Protein AF-A0A943SB56-F1 (afdb_monomer_lite)

Radius of gyration: 28.96 Å; chains: 1; bounding box: 76×40×74 Å

Sequence (206 aa):
MSETYYKRKELGLCVLCGGEIEEERKGKVFCESCSKKQALNHKGDYKAYQDLGICPICHRERLYPGEKNCTLCLSKRVHPKDEYQKYCENQKARKRELYAQDKANGMCTRCHKRKAVSGITLCSICRAKRNNYVSKLRYPNKEYNINKRANWVENGKCYFCGEESKDGYKICERHYEIFYNNSHSQKAKEARERMAKHNKRFFVKY

Secondary structure (DSSP, 8-state):
--HHHHHHHHTTB-TTT-PBPPGGGTT-SS-HHHHHHHHHHHHHHHHHHHHTTB-TTTSSSBPPTT-SS-HHHHHHHHS-HHHHHHHHHHHHHHHHHHHHHHHHTTB-TTTSSSBPPTTSSS-HHHHHHHHHHHHHHHSTTHHHHHHHHHHHHHTTB-TTT-SBPPTTSSS-HHHHHHHHHHHHSHHHHHHHHHHHHHHHHH----

Foldseek 3Di:
DDPLQVVLLVVCAQSVPSHHADPVQGNDNHHPVVVVVVVVVLVVQLVVCVVVQAASPPRPDGHDPPDSHDPLVVCVVPDDPVVSVVVVVVVVVVLVVLLVVCVVVQHQSPPRPGGHDPPDNHRPVVVVVVVVVVCCVVDVPPVVLVVVLVVLQVVQAASPPSHHPDPPDNHHPVVVVVVVVVCVDPVVVVVVVVVVVVVCVVPPDD

Structure (mmCIF, N/CA/C/O backbone):
data_AF-A0A943SB56-F1
#
_entry.id   AF-A0A943SB56-F1
#
loop_
_atom_site.group_PDB
_atom_site.id
_atom_site.type_symbol
_atom_site.label_atom_id
_atom_site.label_alt_id
_atom_site.label_comp_id
_atom_site.label_asym_id
_atom_site.label_entity_id
_atom_site.label_seq_id
_atom_site.pdbx_PDB_ins_code
_atom_site.Cartn_x
_atom_site.Cartn_y
_atom_site.Cartn_z
_atom_site.occupancy
_atom_site.B_iso_or_equiv
_atom_site.auth_seq_id
_atom_site.auth_comp_id
_atom_site.auth_asym_id
_atom_site.auth_atom_id
_atom_site.pdbx_PDB_model_num
ATOM 1 N N . MET A 1 1 ? 21.226 3.401 -5.817 1.00 60.84 1 MET A N 1
ATOM 2 C CA . MET A 1 1 ? 22.163 2.687 -6.716 1.00 60.84 1 MET A CA 1
ATOM 3 C C . MET A 1 1 ? 23.457 2.483 -5.951 1.00 60.84 1 MET A C 1
ATOM 5 O O . MET A 1 1 ? 23.801 3.379 -5.194 1.00 60.84 1 MET A O 1
ATOM 9 N N . SER A 1 2 ? 24.095 1.316 -6.060 1.00 81.38 2 SER A N 1
ATOM 10 C CA . SER A 1 2 ? 25.258 0.952 -5.235 1.00 81.38 2 SER A CA 1
ATOM 11 C C . SER A 1 2 ? 26.576 1.471 -5.814 1.00 81.38 2 SER A C 1
ATOM 13 O O . SER A 1 2 ? 26.709 1.630 -7.023 1.00 81.38 2 SER A O 1
ATOM 15 N N . GLU A 1 3 ? 27.572 1.678 -4.958 1.00 87.62 3 GLU A N 1
ATOM 16 C CA . GLU A 1 3 ? 28.944 2.055 -5.332 1.00 87.62 3 GLU A CA 1
ATOM 17 C C . GLU A 1 3 ? 29.575 1.066 -6.334 1.00 87.62 3 GLU A C 1
ATOM 19 O O . GLU A 1 3 ? 30.207 1.455 -7.315 1.00 87.62 3 GLU A O 1
ATOM 24 N N . THR A 1 4 ? 29.278 -0.228 -6.180 1.00 90.69 4 THR A N 1
ATOM 25 C CA . THR A 1 4 ? 29.699 -1.302 -7.093 1.00 90.69 4 THR A CA 1
ATOM 26 C C . THR A 1 4 ? 29.210 -1.108 -8.531 1.00 90.69 4 THR A C 1
ATOM 28 O O . THR A 1 4 ? 29.896 -1.515 -9.468 1.00 90.69 4 THR A O 1
ATOM 31 N N . TYR A 1 5 ? 28.033 -0.502 -8.727 1.00 93.88 5 TYR A N 1
ATOM 32 C CA . TYR A 1 5 ? 27.492 -0.242 -10.061 1.00 93.88 5 TYR A CA 1
ATOM 33 C C . TYR A 1 5 ? 28.381 0.736 -10.833 1.00 93.88 5 TYR A C 1
ATOM 35 O O . TYR A 1 5 ? 28.758 0.450 -11.968 1.00 93.88 5 TYR A O 1
ATOM 43 N N . TYR A 1 6 ? 28.726 1.868 -10.211 1.00 93.81 6 TYR A N 1
ATOM 44 C CA . TYR A 1 6 ? 29.523 2.911 -10.855 1.00 93.81 6 TYR A CA 1
ATOM 45 C C . TYR A 1 6 ? 30.938 2.419 -11.139 1.00 93.81 6 TYR A C 1
ATOM 47 O O . TYR A 1 6 ? 31.378 2.512 -12.279 1.00 93.81 6 TYR A O 1
ATOM 55 N N . LYS A 1 7 ? 31.567 1.749 -10.165 1.00 95.06 7 LYS A N 1
ATOM 56 C CA . LYS A 1 7 ? 32.897 1.154 -10.335 1.00 95.06 7 LYS A CA 1
ATOM 57 C C . LYS A 1 7 ? 32.962 0.190 -11.524 1.00 95.06 7 LYS A C 1
ATOM 59 O O . LYS A 1 7 ? 33.860 0.281 -12.350 1.00 95.06 7 LYS A O 1
ATOM 64 N N . ARG A 1 8 ? 32.000 -0.734 -11.642 1.00 94.69 8 ARG A N 1
ATOM 65 C CA . ARG A 1 8 ? 31.958 -1.681 -12.773 1.00 94.69 8 ARG A CA 1
ATOM 66 C C . ARG A 1 8 ? 31.731 -0.969 -14.101 1.00 94.69 8 ARG A C 1
ATOM 68 O O . ARG A 1 8 ? 32.379 -1.310 -15.080 1.00 94.69 8 ARG A O 1
ATOM 75 N N . LYS A 1 9 ? 30.842 0.026 -14.121 1.00 93.31 9 LYS A N 1
ATOM 76 C CA . LYS A 1 9 ? 30.545 0.814 -15.319 1.00 93.31 9 LYS A CA 1
ATOM 77 C C . LYS A 1 9 ? 31.771 1.586 -15.817 1.00 93.31 9 LYS A C 1
ATOM 79 O O . LYS A 1 9 ? 32.016 1.595 -17.016 1.00 93.31 9 LYS A O 1
ATOM 84 N N . GLU A 1 10 ? 32.520 2.218 -14.916 1.00 93.56 10 GLU A N 1
ATOM 85 C CA . GLU A 1 10 ? 33.749 2.958 -15.239 1.00 93.56 10 GLU A CA 1
ATOM 86 C C . GLU A 1 10 ? 34.846 2.041 -15.783 1.00 93.56 10 GLU A C 1
ATOM 88 O O . GLU A 1 10 ? 35.531 2.401 -16.733 1.00 93.56 10 GLU A O 1
ATOM 93 N N . LEU A 1 11 ? 34.950 0.823 -15.245 1.00 93.31 11 LEU A N 1
ATOM 94 C CA . LEU A 1 11 ? 35.874 -0.208 -15.724 1.00 93.31 11 LEU A CA 1
ATOM 95 C C . LEU A 1 11 ? 35.412 -0.905 -17.018 1.00 93.31 11 LEU A C 1
ATOM 97 O O . LEU A 1 11 ? 36.074 -1.831 -17.473 1.00 93.31 11 LEU A O 1
ATOM 101 N N . GLY A 1 12 ? 34.271 -0.515 -17.600 1.00 92.75 12 GLY A N 1
ATOM 102 C CA . GLY A 1 12 ? 33.730 -1.157 -18.805 1.00 92.75 12 GLY A CA 1
ATOM 103 C C . GLY A 1 12 ? 33.223 -2.587 -18.583 1.00 92.75 12 GLY A C 1
ATOM 104 O O . GLY A 1 12 ? 33.066 -3.343 -19.538 1.00 92.75 12 GLY A O 1
ATOM 105 N N . LEU A 1 13 ? 32.952 -2.965 -17.333 1.00 95.44 13 LEU A N 1
ATOM 106 C CA . LEU A 1 13 ? 32.461 -4.285 -16.953 1.00 95.44 13 LEU A CA 1
ATOM 107 C C . LEU A 1 13 ? 30.933 -4.314 -16.891 1.00 95.44 13 LEU A C 1
ATOM 109 O O . LEU A 1 13 ? 30.255 -3.323 -16.599 1.00 95.44 13 LEU A O 1
ATOM 113 N N . CYS A 1 14 ? 30.372 -5.504 -17.081 1.00 96.25 14 CYS A N 1
ATOM 114 C CA . CYS A 1 14 ? 28.956 -5.758 -16.890 1.00 96.25 14 CYS A CA 1
ATOM 115 C C . CYS A 1 14 ? 28.549 -5.421 -15.448 1.00 96.25 14 CYS A C 1
ATOM 117 O O . CYS A 1 14 ? 28.999 -6.052 -14.490 1.00 96.25 14 CYS A O 1
ATOM 119 N N . VAL A 1 15 ? 27.632 -4.471 -15.261 1.00 95.31 15 VAL A N 1
ATOM 120 C CA . VAL A 1 15 ? 27.283 -3.987 -13.912 1.00 95.31 15 VAL A CA 1
ATOM 121 C C . VAL A 1 15 ? 26.561 -5.039 -13.055 1.00 95.31 15 VAL A C 1
ATOM 123 O O . VAL A 1 15 ? 26.572 -4.939 -11.828 1.00 95.31 15 VAL A O 1
ATOM 126 N N . LEU A 1 16 ? 25.977 -6.073 -13.677 1.00 92.94 16 LEU A N 1
ATOM 127 C CA . LEU A 1 16 ? 25.288 -7.169 -12.985 1.00 92.94 16 LEU A CA 1
ATOM 128 C C . LEU A 1 16 ? 26.255 -8.257 -12.513 1.00 92.94 16 LEU A C 1
ATOM 130 O O . LEU A 1 16 ? 26.386 -8.474 -11.308 1.00 92.94 16 LEU A O 1
ATOM 134 N N . CYS A 1 17 ? 26.936 -8.931 -13.442 1.00 94.50 17 CYS A N 1
ATOM 135 C CA . CYS A 1 17 ? 27.809 -10.061 -13.115 1.00 94.50 17 CYS A CA 1
ATOM 136 C C . CYS A 1 17 ? 29.272 -9.669 -12.867 1.00 94.50 17 CYS A C 1
ATOM 138 O O . CYS A 1 17 ? 29.994 -10.441 -12.250 1.00 94.50 17 CYS A O 1
ATOM 140 N N . GLY A 1 18 ? 29.708 -8.484 -13.303 1.00 93.81 18 GLY A N 1
ATOM 141 C CA . GLY A 1 18 ? 31.101 -8.036 -13.212 1.00 93.81 18 GLY A CA 1
ATOM 142 C C . GLY A 1 18 ? 32.027 -8.591 -14.296 1.00 93.81 18 GLY A C 1
ATOM 143 O O . GLY A 1 18 ? 33.207 -8.273 -14.265 1.00 93.81 18 GLY A O 1
ATOM 144 N N . GLY A 1 19 ? 31.516 -9.399 -15.229 1.00 94.50 19 GLY A N 1
ATOM 145 C CA . GLY A 1 19 ? 32.300 -9.909 -16.355 1.00 94.50 19 GLY A CA 1
ATOM 146 C C . GLY A 1 19 ? 32.601 -8.837 -17.401 1.00 94.50 19 GLY A C 1
ATOM 147 O O . GLY A 1 19 ? 31.915 -7.812 -17.461 1.00 94.50 19 GLY A O 1
ATOM 148 N N . GLU A 1 20 ? 33.605 -9.099 -18.230 1.00 94.69 20 GLU A N 1
ATOM 149 C CA . GLU A 1 20 ? 33.943 -8.256 -19.375 1.00 94.69 20 GLU A CA 1
ATOM 150 C C . GLU A 1 20 ? 32.777 -8.174 -20.366 1.00 94.69 20 GLU A C 1
ATOM 152 O O . GLU A 1 20 ? 31.932 -9.072 -20.460 1.00 94.69 20 GLU A O 1
ATOM 157 N N . ILE A 1 21 ? 32.698 -7.044 -21.061 1.00 94.75 21 ILE A N 1
ATOM 158 C CA . ILE A 1 21 ? 31.711 -6.821 -22.111 1.00 94.75 21 ILE A CA 1
ATOM 159 C C . ILE A 1 21 ? 32.348 -7.197 -23.441 1.00 94.75 21 ILE A C 1
ATOM 161 O O . ILE A 1 21 ? 33.496 -6.858 -23.707 1.00 94.75 21 ILE A O 1
ATOM 165 N N . GLU A 1 22 ? 31.581 -7.899 -24.267 1.00 95.31 22 GLU A N 1
ATOM 166 C CA . GLU A 1 22 ? 32.002 -8.345 -25.588 1.00 95.31 22 GLU A CA 1
ATOM 167 C C . GLU A 1 22 ? 32.383 -7.134 -26.462 1.00 95.31 22 GLU A C 1
ATOM 169 O O . GLU A 1 22 ? 31.707 -6.104 -26.405 1.00 95.31 22 GLU A O 1
ATOM 174 N N . GLU A 1 23 ? 33.432 -7.240 -27.288 1.00 92.38 23 GLU A N 1
ATOM 175 C CA . GLU A 1 23 ? 33.969 -6.094 -28.053 1.00 92.38 23 GLU A CA 1
ATOM 176 C C . GLU A 1 23 ? 32.908 -5.456 -28.973 1.00 92.38 23 GLU A C 1
ATOM 178 O O . GLU A 1 23 ? 32.784 -4.235 -29.047 1.00 92.38 23 GLU A O 1
ATOM 183 N N . GLU A 1 24 ? 32.032 -6.269 -29.571 1.00 92.75 24 GLU A N 1
ATOM 184 C CA . GLU A 1 24 ? 30.880 -5.828 -30.381 1.00 92.75 24 GLU A CA 1
ATOM 185 C C . GLU A 1 24 ? 29.851 -4.991 -29.592 1.00 92.75 24 GLU A C 1
ATOM 187 O O . GLU A 1 24 ? 28.993 -4.310 -30.158 1.00 92.75 24 GLU A O 1
ATOM 192 N N . ARG A 1 25 ? 29.906 -5.053 -28.259 1.00 88.75 25 ARG A N 1
ATOM 193 C CA . ARG A 1 25 ? 28.998 -4.394 -27.314 1.00 88.75 25 ARG A CA 1
ATOM 194 C C . ARG A 1 25 ? 29.723 -3.367 -26.444 1.00 88.75 25 ARG A C 1
ATOM 196 O O . ARG A 1 25 ? 29.163 -2.922 -25.436 1.00 88.75 25 ARG A O 1
ATOM 203 N N . LYS A 1 26 ? 30.933 -2.949 -26.822 1.00 89.19 26 LYS A N 1
ATOM 204 C CA . LYS A 1 26 ? 31.717 -1.938 -26.103 1.00 89.19 26 LYS A CA 1
ATOM 205 C C . LYS A 1 26 ? 30.903 -0.664 -25.860 1.00 89.19 26 LYS A C 1
ATOM 207 O O . LYS A 1 26 ? 30.162 -0.188 -26.720 1.00 89.19 26 LYS A O 1
ATOM 212 N N . GLY A 1 27 ? 30.979 -0.139 -24.638 1.00 87.44 27 GLY A N 1
ATOM 213 C CA . GLY A 1 27 ? 30.181 1.010 -24.189 1.00 87.44 27 GLY A CA 1
ATOM 214 C C . GLY A 1 27 ? 28.753 0.679 -23.727 1.00 87.44 27 GLY A C 1
ATOM 215 O O . GLY A 1 27 ? 28.051 1.560 -23.224 1.00 87.44 27 GLY A O 1
ATOM 216 N N . LYS A 1 28 ? 28.292 -0.576 -23.840 1.00 94.06 28 LYS A N 1
ATOM 217 C CA . LYS A 1 28 ? 27.089 -1.038 -23.126 1.00 94.06 28 LYS A CA 1
ATOM 218 C C . LYS A 1 28 ? 27.405 -1.255 -21.642 1.00 94.06 28 LYS A C 1
ATOM 220 O O . LYS A 1 28 ? 28.551 -1.244 -21.224 1.00 94.06 28 LYS A O 1
ATOM 225 N N . VAL A 1 29 ? 26.360 -1.432 -20.831 1.00 95.31 29 VAL A N 1
ATOM 226 C CA . VAL A 1 29 ? 26.482 -1.651 -19.371 1.00 95.31 29 VAL A CA 1
ATOM 227 C C . VAL A 1 29 ? 26.255 -3.106 -18.950 1.00 95.31 29 VAL A C 1
ATOM 229 O O . VAL A 1 29 ? 26.479 -3.464 -17.795 1.00 95.31 29 VAL A O 1
ATOM 232 N N . PHE A 1 30 ? 25.788 -3.951 -19.872 1.00 95.50 30 PHE A N 1
ATOM 233 C CA . PHE A 1 30 ? 25.553 -5.375 -19.649 1.00 95.50 30 PHE A CA 1
ATOM 234 C C . PHE A 1 30 ? 26.218 -6.189 -20.758 1.00 95.50 30 PHE A C 1
ATOM 236 O O . PHE A 1 30 ? 26.049 -5.855 -21.938 1.00 95.50 30 PHE A O 1
ATOM 243 N N . CYS A 1 31 ? 26.857 -7.296 -20.374 1.00 95.75 31 CYS A N 1
ATOM 244 C CA . CYS A 1 31 ? 27.243 -8.348 -21.312 1.00 95.75 31 CYS A CA 1
ATOM 245 C C . CYS A 1 31 ? 26.002 -8.970 -21.974 1.00 95.75 31 CYS A C 1
ATOM 247 O O . CYS A 1 31 ? 24.864 -8.796 -21.504 1.00 95.75 31 CYS A O 1
ATOM 249 N N . GLU A 1 32 ? 26.192 -9.692 -23.071 1.00 96.00 32 GLU A N 1
ATOM 250 C CA . GLU A 1 32 ? 25.110 -10.257 -23.869 1.00 96.00 32 GLU A CA 1
ATOM 251 C C . GLU A 1 32 ? 24.211 -11.186 -23.042 1.00 96.00 32 GLU A C 1
ATOM 253 O O . GLU A 1 32 ? 22.982 -11.056 -23.072 1.00 96.00 32 GLU A O 1
ATOM 258 N N . SER A 1 33 ? 24.808 -12.067 -22.238 1.00 95.44 33 SER A N 1
ATOM 259 C CA . SER A 1 33 ? 24.071 -13.026 -21.407 1.00 95.44 33 SER A CA 1
ATOM 260 C C . SER A 1 33 ? 23.161 -12.329 -20.389 1.00 95.44 33 SER A C 1
ATOM 262 O O . SER A 1 33 ? 21.964 -12.621 -20.297 1.00 95.44 33 SER A O 1
ATOM 264 N N . CYS A 1 34 ? 23.691 -11.341 -19.665 1.00 96.06 34 CYS A N 1
ATOM 265 C CA . CYS A 1 34 ? 22.933 -10.551 -18.699 1.00 96.06 34 CYS A CA 1
ATOM 266 C C . CYS A 1 34 ? 21.874 -9.674 -19.373 1.00 96.06 34 CYS A C 1
ATOM 268 O O . CYS A 1 34 ? 20.781 -9.516 -18.830 1.00 96.06 34 CYS A O 1
ATOM 270 N N . SER A 1 35 ? 22.151 -9.157 -20.571 1.00 95.25 35 SER A N 1
ATOM 271 C CA . SER A 1 35 ? 21.184 -8.414 -21.379 1.00 95.25 35 SER A CA 1
ATOM 272 C C . SER A 1 35 ? 19.999 -9.289 -21.799 1.00 95.25 35 SER A C 1
ATOM 274 O O . SER A 1 35 ? 18.852 -8.869 -21.646 1.00 95.25 35 SER A O 1
ATOM 276 N N . LYS A 1 36 ? 20.251 -10.510 -22.291 1.00 95.44 36 LYS A N 1
ATOM 277 C CA . LYS A 1 36 ? 19.203 -11.480 -22.656 1.00 95.44 36 LYS A CA 1
ATOM 278 C C . LYS A 1 36 ? 18.377 -11.876 -21.432 1.00 95.44 36 LYS A C 1
ATOM 280 O O . LYS A 1 36 ? 17.149 -11.853 -21.488 1.00 95.44 36 LYS A O 1
ATOM 285 N N . LYS A 1 37 ? 19.034 -12.148 -20.300 1.00 94.19 37 LYS A N 1
ATOM 286 C CA . LYS A 1 37 ? 18.363 -12.470 -19.031 1.00 94.19 37 LYS A CA 1
ATOM 287 C C . LYS A 1 37 ? 17.462 -11.330 -18.546 1.00 94.19 37 LYS A C 1
ATOM 289 O O . LYS A 1 37 ? 16.314 -11.574 -18.191 1.00 94.19 37 LYS A O 1
ATOM 294 N N . GLN A 1 38 ? 17.949 -10.089 -18.577 1.00 93.69 38 GLN A N 1
ATOM 295 C CA . GLN A 1 38 ? 17.154 -8.896 -18.263 1.00 93.69 38 GLN A CA 1
ATOM 296 C C . GLN A 1 38 ? 15.930 -8.769 -19.172 1.00 93.69 38 GLN A C 1
ATOM 298 O O . GLN A 1 38 ? 14.827 -8.554 -18.679 1.00 93.69 38 GLN A O 1
ATOM 303 N N . ALA A 1 39 ? 16.100 -8.943 -20.484 1.00 92.62 39 ALA A N 1
ATOM 304 C CA . ALA A 1 39 ? 14.994 -8.857 -21.434 1.00 92.62 39 ALA A CA 1
ATOM 305 C C . ALA A 1 39 ? 13.920 -9.930 -21.176 1.00 92.62 39 ALA A C 1
ATOM 307 O O . ALA A 1 39 ? 12.725 -9.625 -21.202 1.00 92.62 39 ALA A O 1
ATOM 308 N N . LEU A 1 40 ? 14.337 -11.166 -20.879 1.00 92.19 40 LEU A N 1
ATOM 309 C CA . LEU A 1 40 ? 13.433 -12.261 -20.517 1.00 92.19 40 LEU A CA 1
ATOM 310 C C . LEU A 1 40 ? 12.681 -11.969 -19.216 1.00 92.19 40 LEU A C 1
ATOM 312 O O . LEU A 1 40 ? 11.455 -12.070 -19.195 1.00 92.19 40 LEU A O 1
ATOM 316 N N . ASN A 1 41 ? 13.392 -11.545 -18.169 1.00 91.31 41 ASN A N 1
ATOM 317 C CA . ASN A 1 41 ? 12.784 -11.180 -16.890 1.00 91.31 41 ASN A CA 1
ATOM 318 C C . ASN A 1 41 ? 11.785 -10.033 -17.061 1.00 91.31 41 ASN A C 1
ATOM 320 O O . ASN A 1 41 ? 10.648 -10.146 -16.624 1.00 91.31 41 ASN A O 1
ATOM 324 N N . HIS A 1 42 ? 12.164 -8.975 -17.781 1.00 90.75 42 HIS A N 1
ATOM 325 C CA . HIS A 1 42 ? 11.282 -7.846 -18.057 1.00 90.75 42 HIS A CA 1
ATOM 326 C C . HIS A 1 42 ? 10.007 -8.285 -18.789 1.00 90.75 42 HIS A C 1
ATOM 328 O O . HIS A 1 42 ? 8.915 -7.845 -18.442 1.00 90.75 42 HIS A O 1
ATOM 334 N N . LYS A 1 43 ? 10.112 -9.183 -19.778 1.00 91.38 43 LYS A N 1
ATOM 335 C CA . LYS A 1 43 ? 8.944 -9.736 -20.480 1.00 91.38 43 LYS A CA 1
ATOM 336 C C . LYS A 1 43 ? 8.055 -10.566 -19.545 1.00 91.38 43 LYS A C 1
ATOM 338 O O . LYS A 1 43 ? 6.832 -10.445 -19.620 1.00 91.38 43 LYS A O 1
ATOM 343 N N . GLY A 1 44 ? 8.661 -11.381 -18.681 1.00 90.75 44 GLY A N 1
ATOM 344 C CA . GLY A 1 44 ? 7.962 -12.185 -17.677 1.00 90.75 44 GLY A CA 1
ATOM 345 C C . GLY A 1 44 ? 7.211 -11.319 -16.668 1.00 90.75 44 GLY A C 1
ATOM 346 O O . GLY A 1 44 ? 6.001 -11.472 -16.511 1.00 90.75 44 GLY A O 1
ATOM 347 N N . ASP A 1 45 ? 7.896 -10.350 -16.067 1.00 90.00 45 ASP A N 1
ATOM 348 C CA . ASP A 1 45 ? 7.320 -9.409 -15.105 1.00 90.00 45 ASP A CA 1
ATOM 349 C C . ASP A 1 45 ? 6.184 -8.601 -15.735 1.00 90.00 45 ASP A C 1
ATOM 351 O O . ASP A 1 45 ? 5.099 -8.489 -15.164 1.00 90.00 45 ASP A O 1
ATOM 355 N N . TYR A 1 46 ? 6.396 -8.086 -16.951 1.00 93.56 46 TYR A N 1
ATOM 356 C CA . TYR A 1 46 ? 5.388 -7.325 -17.685 1.00 93.56 46 TYR A CA 1
ATOM 357 C C . TYR A 1 46 ? 4.097 -8.134 -17.863 1.00 93.56 46 TYR A C 1
ATOM 359 O O . TYR A 1 46 ? 3.002 -7.630 -17.603 1.00 93.56 46 TYR A O 1
ATOM 367 N N . LYS A 1 47 ? 4.220 -9.406 -18.256 1.00 93.00 47 LYS A N 1
ATOM 368 C CA . LYS A 1 47 ? 3.083 -10.319 -18.407 1.00 93.00 47 LYS A CA 1
ATOM 369 C C . LYS A 1 47 ? 2.423 -10.625 -17.059 1.00 93.00 47 LYS A C 1
ATOM 371 O O . LYS A 1 47 ? 1.205 -10.517 -16.950 1.00 93.00 47 LYS A O 1
ATOM 376 N N . ALA A 1 48 ? 3.214 -10.905 -16.025 1.00 92.38 48 ALA A N 1
ATOM 377 C CA . ALA A 1 48 ? 2.711 -11.194 -14.685 1.00 92.38 48 ALA A CA 1
ATOM 378 C C . ALA A 1 48 ? 1.887 -10.030 -14.108 1.00 92.38 48 ALA A C 1
ATOM 380 O O . ALA A 1 48 ? 0.815 -10.245 -13.543 1.00 92.38 48 ALA A O 1
ATOM 381 N N . TYR A 1 49 ? 2.331 -8.782 -14.290 1.00 93.31 49 TYR A N 1
ATOM 382 C CA . TYR A 1 49 ? 1.547 -7.615 -13.881 1.00 93.31 49 TYR A CA 1
ATOM 383 C C . TYR A 1 49 ? 0.222 -7.513 -14.644 1.00 93.31 49 TYR A C 1
ATOM 385 O O . TYR A 1 49 ? -0.808 -7.259 -14.015 1.00 93.31 49 TYR A O 1
ATOM 393 N N . GLN A 1 50 ? 0.219 -7.757 -15.960 1.00 91.06 50 GLN A N 1
ATOM 394 C CA . GLN A 1 50 ? -1.013 -7.760 -16.756 1.00 91.06 50 GLN A CA 1
ATOM 395 C C . GLN A 1 50 ? -2.005 -8.824 -16.283 1.00 91.06 50 GLN A C 1
ATOM 397 O O . GLN A 1 50 ? -3.182 -8.511 -16.108 1.00 91.06 50 GLN A O 1
ATOM 402 N N . ASP A 1 51 ? -1.532 -10.038 -16.005 1.00 89.94 51 ASP A N 1
ATOM 403 C CA . ASP A 1 51 ? -2.369 -11.144 -15.526 1.00 89.94 51 ASP A CA 1
ATOM 404 C C . ASP A 1 51 ? -2.942 -10.852 -14.122 1.00 89.94 51 ASP A C 1
ATOM 406 O O . ASP A 1 51 ? -4.077 -11.211 -13.807 1.00 89.94 51 ASP A O 1
ATOM 410 N N . LEU A 1 52 ? -2.209 -10.101 -13.292 1.00 89.50 52 LEU A N 1
ATOM 411 C CA . LEU A 1 52 ? -2.694 -9.572 -12.010 1.00 89.50 52 LEU A CA 1
ATOM 412 C C . LEU A 1 52 ? -3.637 -8.359 -12.157 1.00 89.50 52 LEU A C 1
ATOM 414 O O . LEU A 1 52 ? -4.155 -7.852 -11.152 1.00 89.50 52 LEU A O 1
ATOM 418 N N . GLY A 1 53 ? -3.865 -7.872 -13.381 1.00 90.19 53 GLY A N 1
ATOM 419 C CA . GLY A 1 53 ? -4.668 -6.685 -13.675 1.00 90.19 53 GLY A CA 1
ATOM 420 C C . GLY A 1 53 ? -4.026 -5.390 -13.173 1.00 90.19 53 GLY A C 1
ATOM 421 O O . GLY A 1 53 ? -4.734 -4.474 -12.749 1.00 90.19 53 GLY A O 1
ATOM 422 N N . ILE A 1 54 ? -2.695 -5.325 -13.155 1.00 92.62 54 ILE A N 1
ATOM 423 C CA . ILE A 1 54 ? -1.882 -4.191 -12.703 1.00 92.62 54 ILE A CA 1
ATOM 424 C C . ILE A 1 54 ? -1.079 -3.657 -13.891 1.00 92.62 54 ILE A C 1
ATOM 426 O O . ILE A 1 54 ? -0.574 -4.407 -14.718 1.00 92.62 54 ILE A O 1
ATOM 430 N N . CYS A 1 55 ? -0.947 -2.336 -13.989 1.00 93.62 55 CYS A N 1
ATOM 431 C CA . CYS A 1 55 ? -0.190 -1.710 -15.063 1.00 93.62 55 CYS A CA 1
ATOM 432 C C . CYS A 1 55 ? 1.299 -2.094 -14.993 1.00 93.62 55 CYS A C 1
ATOM 434 O O . CYS A 1 55 ? 1.954 -1.730 -14.013 1.00 93.62 55 CYS A O 1
ATOM 436 N N . PRO A 1 56 ? 1.865 -2.713 -16.043 1.00 92.81 56 PRO A N 1
ATOM 437 C CA . PRO A 1 56 ? 3.258 -3.167 -16.060 1.00 92.81 56 PRO A CA 1
ATOM 438 C C . PRO A 1 56 ? 4.280 -2.037 -16.285 1.00 92.81 56 PRO A C 1
ATOM 440 O O . PRO A 1 56 ? 5.476 -2.279 -16.344 1.00 92.81 56 PRO A O 1
ATOM 443 N N . ILE A 1 57 ? 3.823 -0.790 -16.460 1.00 92.12 57 ILE A N 1
ATOM 444 C CA . ILE A 1 57 ? 4.702 0.381 -16.620 1.00 92.12 57 ILE A CA 1
ATOM 445 C C . ILE A 1 57 ? 4.907 1.095 -15.287 1.00 92.12 57 ILE A C 1
ATOM 447 O O . ILE A 1 57 ? 6.020 1.475 -14.937 1.00 92.12 57 ILE A O 1
ATOM 451 N N . CYS A 1 58 ? 3.818 1.344 -14.553 1.00 90.50 58 CYS A N 1
ATOM 452 C CA . CYS A 1 58 ? 3.887 2.088 -13.297 1.00 90.50 58 CYS A CA 1
ATOM 453 C C . CYS A 1 58 ? 3.768 1.216 -12.053 1.00 90.50 58 CYS A C 1
ATOM 455 O O . CYS A 1 58 ? 4.035 1.728 -10.970 1.00 90.50 58 CYS A O 1
ATOM 457 N N . HIS A 1 59 ? 3.322 -0.038 -12.185 1.00 90.12 59 HIS A N 1
ATOM 458 C CA . HIS A 1 59 ? 3.068 -0.989 -11.094 1.00 90.12 59 HIS A CA 1
ATOM 459 C C . HIS A 1 59 ? 2.125 -0.461 -9.994 1.00 90.12 59 HIS A C 1
ATOM 461 O O . HIS A 1 59 ? 2.108 -0.975 -8.879 1.00 90.12 59 HIS A O 1
ATOM 467 N N . ARG A 1 60 ? 1.346 0.592 -10.289 1.00 84.81 60 ARG A N 1
ATOM 468 C CA . ARG A 1 60 ? 0.492 1.296 -9.315 1.00 84.81 60 ARG A CA 1
ATOM 469 C C . ARG A 1 60 ? -0.991 1.179 -9.622 1.00 84.81 60 ARG A C 1
ATOM 471 O O . ARG A 1 60 ? -1.784 0.887 -8.732 1.00 84.81 60 ARG A O 1
ATOM 478 N N . GLU A 1 61 ? -1.371 1.456 -10.864 1.00 86.81 61 GLU A N 1
ATOM 479 C CA . GLU A 1 61 ? -2.776 1.466 -11.268 1.00 86.81 61 GLU A CA 1
ATOM 480 C C . GLU A 1 61 ? -3.237 0.088 -11.728 1.00 86.81 61 GLU A C 1
ATOM 482 O O . GLU A 1 61 ? -2.448 -0.688 -12.270 1.00 86.81 61 GLU A O 1
ATOM 487 N N . ARG A 1 62 ? -4.531 -0.192 -11.554 1.00 86.81 62 ARG A N 1
ATOM 488 C CA . ARG A 1 62 ? -5.163 -1.365 -12.160 1.00 86.81 62 ARG A CA 1
ATOM 489 C C . ARG A 1 62 ? -5.427 -1.133 -13.646 1.00 86.81 62 ARG A C 1
ATOM 491 O O . ARG A 1 62 ? -5.613 0.007 -14.067 1.00 86.81 62 ARG A O 1
ATOM 498 N N . LEU A 1 63 ? -5.450 -2.220 -14.403 1.00 87.12 63 LEU A N 1
ATOM 499 C CA . LEU A 1 63 ? -5.886 -2.250 -15.797 1.00 87.12 63 LEU A CA 1
ATOM 500 C C . LEU A 1 63 ? -7.400 -2.461 -15.857 1.00 87.12 63 LEU A C 1
ATOM 502 O O . LEU A 1 63 ? -7.944 -3.241 -15.067 1.00 87.12 63 LEU A O 1
ATOM 506 N N . TYR A 1 64 ? -8.078 -1.786 -16.785 1.00 82.56 64 TYR A N 1
ATOM 507 C CA . TYR A 1 64 ? -9.435 -2.176 -17.164 1.00 82.56 64 TYR A CA 1
ATOM 508 C C . TYR A 1 64 ? -9.395 -3.437 -18.049 1.00 82.56 64 TYR A C 1
ATOM 510 O O . TYR A 1 64 ? -8.355 -3.741 -18.643 1.00 82.56 64 TYR A O 1
ATOM 518 N N . PRO A 1 65 ? -10.495 -4.211 -18.132 1.00 79.44 65 PRO A N 1
ATOM 519 C CA . PRO A 1 65 ? -10.549 -5.399 -18.983 1.00 79.44 65 PRO A CA 1
ATOM 520 C C . PRO A 1 65 ? -10.117 -5.095 -20.426 1.00 79.44 65 PRO A C 1
ATOM 522 O O . PRO A 1 65 ? -10.608 -4.149 -21.033 1.00 79.44 65 PRO A O 1
ATOM 525 N N . GLY A 1 66 ? -9.186 -5.890 -20.961 1.00 81.56 66 GLY A N 1
ATOM 526 C CA . GLY A 1 66 ? -8.646 -5.727 -22.318 1.00 81.56 66 GLY A CA 1
ATOM 527 C C . GLY A 1 66 ? -7.519 -4.693 -22.463 1.00 81.56 66 GLY A C 1
ATOM 528 O O . GLY A 1 66 ? -6.854 -4.665 -23.499 1.00 81.56 66 GLY A O 1
ATOM 529 N N . GLU A 1 67 ? -7.237 -3.878 -21.442 1.00 86.75 67 GLU A N 1
ATOM 530 C CA . GLU A 1 67 ? -6.134 -2.917 -21.495 1.00 86.75 67 GLU A CA 1
ATOM 531 C C . GLU A 1 67 ? -4.772 -3.582 -21.267 1.00 86.75 67 GLU A C 1
ATOM 533 O O . GLU A 1 67 ? -4.606 -4.452 -20.415 1.00 86.75 67 GLU A O 1
ATOM 538 N N . LYS A 1 68 ? -3.749 -3.102 -21.985 1.00 90.06 68 LYS A N 1
ATOM 539 C CA . LYS A 1 68 ? -2.352 -3.533 -21.791 1.00 90.06 68 LYS A CA 1
ATOM 540 C C . LYS A 1 68 ? -1.570 -2.642 -20.819 1.00 90.06 68 LYS A C 1
ATOM 542 O O . LYS A 1 68 ? -0.578 -3.088 -20.253 1.00 90.06 68 LYS A O 1
ATOM 547 N N . ASN A 1 69 ? -1.990 -1.385 -20.658 1.00 91.12 69 ASN A N 1
ATOM 548 C CA . ASN A 1 69 ? -1.369 -0.352 -19.824 1.00 91.12 69 ASN A CA 1
ATOM 549 C C . ASN A 1 69 ? -2.467 0.514 -19.201 1.00 91.12 69 ASN A C 1
ATOM 551 O O . ASN A 1 69 ? -3.513 0.676 -19.819 1.00 91.12 69 ASN A O 1
ATOM 555 N N . CYS A 1 70 ? -2.221 1.125 -18.038 1.00 90.12 70 CYS A N 1
ATOM 556 C CA . CYS A 1 70 ? -3.220 2.028 -17.471 1.00 90.12 70 CYS A CA 1
ATOM 557 C C . CYS A 1 70 ? -3.344 3.314 -18.289 1.00 90.12 70 CYS A C 1
ATOM 559 O O . CYS A 1 70 ? -2.380 3.793 -18.900 1.00 90.12 70 CYS A O 1
ATOM 561 N N . THR A 1 71 ? -4.518 3.925 -18.194 1.00 86.31 71 THR A N 1
ATOM 562 C CA . THR A 1 71 ? -4.846 5.177 -18.873 1.00 86.31 71 THR A CA 1
ATOM 563 C C . THR A 1 71 ? -3.899 6.327 -18.519 1.00 86.31 71 THR A C 1
ATOM 565 O O . THR A 1 71 ? -3.599 7.143 -19.380 1.00 86.31 71 THR A O 1
ATOM 568 N N . LEU A 1 72 ? -3.341 6.366 -17.298 1.00 87.25 72 LEU A N 1
ATOM 569 C CA . LEU A 1 72 ? -2.320 7.355 -16.917 1.00 87.25 72 LEU A CA 1
ATOM 570 C C . LEU A 1 72 ? -1.025 7.180 -17.720 1.00 87.25 72 LEU A C 1
ATOM 572 O O . LEU A 1 72 ? -0.493 8.143 -18.262 1.00 87.25 72 LEU A O 1
ATOM 576 N N . CYS A 1 73 ? -0.509 5.955 -17.822 1.00 88.88 73 CYS A N 1
ATOM 577 C CA . CYS A 1 73 ? 0.713 5.681 -18.581 1.00 88.88 73 CYS A CA 1
ATOM 578 C C . CYS A 1 73 ? 0.504 5.793 -20.093 1.00 88.88 73 CYS A C 1
ATOM 580 O O . CYS A 1 73 ? 1.456 6.069 -20.823 1.00 88.88 73 CYS A O 1
ATOM 582 N N . LEU A 1 74 ? -0.716 5.552 -20.573 1.00 87.19 74 LEU A N 1
ATOM 583 C CA . LEU A 1 74 ? -1.087 5.845 -21.951 1.00 87.19 74 LEU A CA 1
ATOM 584 C C . LEU A 1 74 ? -1.110 7.360 -22.180 1.00 87.19 74 LEU A C 1
ATOM 586 O O . LEU A 1 74 ? -0.399 7.846 -23.051 1.00 87.19 74 LEU A O 1
ATOM 590 N N . SER A 1 75 ? -1.818 8.103 -21.327 1.00 86.31 75 SER A N 1
ATOM 591 C CA . SER A 1 75 ? -1.943 9.556 -21.431 1.00 86.31 75 SER A CA 1
ATOM 592 C C . 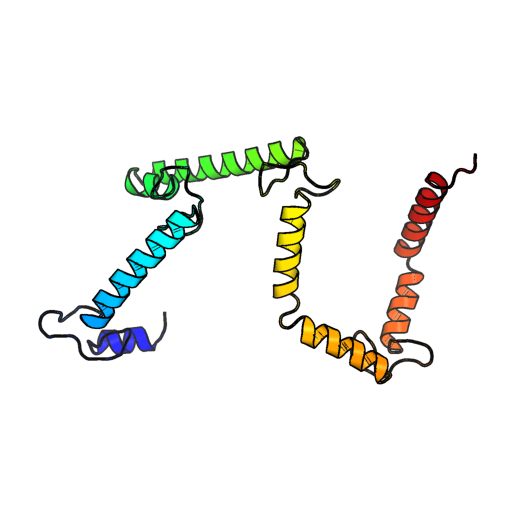SER A 1 75 ? -0.581 10.254 -21.379 1.00 86.31 75 SER A C 1
ATOM 594 O O . SER A 1 75 ? -0.296 11.092 -22.224 1.00 86.31 75 SER A O 1
ATOM 596 N N . LYS A 1 76 ? 0.319 9.821 -20.485 1.00 87.06 76 LYS A N 1
ATOM 597 C CA . LYS A 1 76 ? 1.691 10.348 -20.388 1.00 87.06 76 LYS A CA 1
ATOM 598 C C . LYS A 1 76 ? 2.487 10.254 -21.697 1.00 87.06 76 LYS A C 1
ATOM 600 O O . LYS A 1 76 ? 3.416 11.027 -21.890 1.00 87.06 76 LYS A O 1
ATOM 605 N N . ARG A 1 77 ? 2.198 9.257 -22.539 1.00 83.94 77 ARG A N 1
ATOM 606 C CA . ARG A 1 77 ? 2.906 9.035 -23.810 1.00 83.94 77 ARG A CA 1
ATOM 607 C C . ARG A 1 77 ? 2.311 9.826 -24.965 1.00 83.94 77 ARG A C 1
ATOM 609 O O . ARG A 1 77 ? 3.044 10.159 -25.884 1.00 83.94 77 ARG A O 1
ATOM 616 N N . VAL A 1 78 ? 1.002 10.051 -24.933 1.00 85.06 78 VAL A N 1
ATOM 617 C CA . VAL A 1 78 ? 0.253 10.634 -26.052 1.00 85.06 78 VAL A CA 1
ATOM 618 C C . VAL A 1 78 ? 0.091 12.145 -25.890 1.00 85.06 78 VAL A C 1
ATOM 620 O O . VAL A 1 78 ? 0.098 12.861 -26.882 1.00 85.06 78 VAL A O 1
ATOM 623 N N . HIS A 1 79 ? -0.029 12.634 -24.654 1.00 82.75 79 HIS A N 1
ATOM 624 C CA . HIS A 1 79 ? -0.323 14.036 -24.385 1.00 82.75 79 HIS A CA 1
ATOM 625 C C . HIS A 1 79 ? 0.923 14.843 -24.003 1.00 82.75 79 HIS A C 1
ATOM 627 O O . HIS A 1 79 ? 1.807 14.323 -23.308 1.00 82.75 79 HIS A O 1
ATOM 633 N N . PRO A 1 80 ? 0.960 16.141 -24.359 1.00 88.50 80 PRO A N 1
ATOM 634 C CA . PRO A 1 80 ? 1.888 17.100 -23.779 1.00 88.50 80 PRO A CA 1
ATOM 635 C C . PRO A 1 80 ? 1.831 17.094 -22.247 1.00 88.50 80 PRO A C 1
ATOM 637 O O . PRO A 1 80 ? 0.827 16.727 -21.628 1.00 88.50 80 PRO A O 1
ATOM 640 N N . LYS A 1 81 ? 2.922 17.538 -21.615 1.00 85.38 81 LYS A N 1
ATOM 641 C CA . LYS A 1 81 ? 3.091 17.495 -20.155 1.00 85.38 81 LYS A CA 1
ATOM 642 C C . LYS A 1 81 ? 1.929 18.153 -19.399 1.00 85.38 81 LYS A C 1
ATOM 644 O O . LYS A 1 81 ? 1.468 17.587 -18.408 1.00 85.38 81 LYS A O 1
ATOM 649 N N . ASP A 1 82 ? 1.444 19.292 -19.880 1.00 85.69 82 ASP A N 1
ATOM 650 C CA . ASP A 1 82 ? 0.398 20.073 -19.208 1.00 85.69 82 ASP A CA 1
ATOM 651 C C . ASP A 1 82 ? -0.967 19.372 -19.257 1.00 85.69 82 ASP A C 1
ATOM 653 O O . ASP A 1 82 ? -1.686 19.301 -18.256 1.00 85.69 82 ASP A O 1
ATOM 657 N N . GLU A 1 83 ? -1.295 18.744 -20.385 1.00 84.75 83 GLU A N 1
ATOM 658 C CA . GLU A 1 83 ? -2.498 17.923 -20.534 1.00 84.75 83 GLU A CA 1
ATOM 659 C C . GLU A 1 83 ? -2.438 16.657 -19.671 1.00 84.75 83 GLU A C 1
ATOM 661 O O . GLU A 1 83 ? -3.412 16.313 -18.995 1.00 84.75 83 GLU A O 1
ATOM 666 N N . TYR A 1 84 ? -1.281 15.991 -19.618 1.00 84.94 84 TYR A N 1
ATOM 667 C CA . TYR A 1 84 ? -1.068 14.856 -18.720 1.00 84.94 84 TYR A CA 1
ATOM 668 C C . TYR A 1 84 ? -1.225 15.257 -17.244 1.00 84.94 84 TYR A C 1
ATOM 670 O O . TYR A 1 84 ? -1.826 14.516 -16.456 1.00 84.94 84 TYR A O 1
ATOM 678 N N . GLN A 1 85 ? -0.725 16.435 -16.860 1.00 85.81 85 GLN A N 1
ATOM 679 C CA . GLN A 1 85 ? -0.878 16.980 -15.511 1.00 85.81 85 GLN A CA 1
ATOM 680 C C . GLN A 1 85 ? -2.364 17.178 -15.177 1.00 85.81 85 GLN A C 1
ATOM 682 O O . GLN A 1 85 ? -2.835 16.699 -14.142 1.00 85.81 85 GLN A O 1
ATOM 687 N N . LYS A 1 86 ? -3.125 17.797 -16.089 1.00 87.44 86 LYS A N 1
ATOM 688 C CA . LYS A 1 86 ? -4.576 17.991 -15.956 1.00 87.44 86 LYS A CA 1
ATOM 689 C C . LYS A 1 86 ? -5.314 16.658 -15.828 1.00 87.44 86 LYS A C 1
ATOM 691 O O . LYS A 1 86 ? -6.164 16.497 -14.953 1.00 87.44 86 LYS A O 1
ATOM 696 N N . TYR A 1 87 ? -4.946 15.665 -16.636 1.00 84.50 87 TYR A N 1
ATOM 697 C CA . TYR A 1 87 ? -5.508 14.319 -16.555 1.00 84.50 87 TYR A CA 1
ATOM 698 C C . TYR A 1 87 ? -5.225 13.653 -15.196 1.00 84.50 87 TYR A C 1
ATOM 700 O O . TYR A 1 87 ? -6.118 13.045 -14.602 1.00 84.50 87 TYR A O 1
ATOM 708 N N . CYS A 1 88 ? -4.011 13.801 -14.654 1.00 86.06 88 CYS A N 1
ATOM 709 C CA . CYS A 1 88 ? -3.667 13.299 -13.322 1.00 86.06 88 CYS A CA 1
ATOM 710 C C . CYS A 1 88 ? -4.518 13.940 -12.218 1.00 86.06 88 CYS A C 1
ATOM 712 O O . CYS A 1 88 ? -5.004 13.225 -11.337 1.00 86.06 88 CYS A O 1
ATOM 714 N N . GLU A 1 89 ? -4.707 15.260 -12.256 1.00 89.56 89 GLU A N 1
ATOM 715 C CA . GLU A 1 89 ? -5.544 15.970 -11.283 1.00 89.56 89 GLU A CA 1
ATOM 716 C C . GLU A 1 89 ? -7.010 15.533 -11.371 1.00 89.56 89 GLU A C 1
ATOM 718 O O . GLU A 1 89 ? -7.612 15.206 -10.345 1.00 89.56 89 GLU A O 1
ATOM 723 N N . ASN A 1 90 ? -7.549 15.374 -12.582 1.00 88.44 90 ASN A N 1
ATOM 724 C CA . ASN A 1 90 ? -8.899 14.846 -12.788 1.00 88.44 90 ASN A CA 1
ATOM 725 C C . ASN A 1 90 ? -9.066 13.439 -12.188 1.00 88.44 90 ASN A C 1
ATOM 727 O O . ASN A 1 90 ? -10.061 13.155 -11.519 1.00 88.44 90 ASN A O 1
ATOM 731 N N . GLN A 1 91 ? -8.078 12.554 -12.356 1.00 86.19 91 GLN A N 1
ATOM 732 C CA . GLN A 1 91 ? -8.123 11.217 -11.755 1.00 86.19 91 GLN A CA 1
ATOM 733 C C . GLN A 1 91 ? -8.051 11.255 -10.223 1.00 86.19 91 GLN A C 1
ATOM 735 O O . GLN A 1 91 ? -8.724 10.464 -9.556 1.00 86.19 91 GLN A O 1
ATOM 740 N N . LYS A 1 92 ? -7.269 12.170 -9.635 1.00 88.50 92 LYS A N 1
ATOM 741 C CA . LYS A 1 92 ? -7.251 12.375 -8.176 1.00 88.50 92 LYS A CA 1
ATOM 742 C C . LYS A 1 92 ? -8.604 12.874 -7.674 1.00 88.50 92 LYS A C 1
ATOM 744 O O . LYS A 1 92 ? -9.095 12.342 -6.679 1.00 88.50 92 LYS A O 1
ATOM 749 N N . ALA A 1 93 ? -9.201 13.852 -8.357 1.00 92.19 93 ALA A N 1
ATOM 750 C CA . ALA A 1 93 ? -10.517 14.391 -8.024 1.00 92.19 93 ALA A CA 1
ATOM 751 C C . ALA A 1 93 ? -11.585 13.288 -8.056 1.00 92.19 93 ALA A C 1
ATOM 753 O O . ALA A 1 93 ? -12.231 13.038 -7.040 1.00 92.19 93 ALA A O 1
ATOM 754 N N . ARG A 1 94 ? -11.650 12.518 -9.149 1.00 89.44 94 ARG A N 1
ATOM 755 C CA . ARG A 1 94 ? -12.557 11.369 -9.285 1.00 89.44 94 ARG A CA 1
ATOM 756 C C . ARG A 1 94 ? -12.370 10.332 -8.172 1.00 89.44 94 ARG A C 1
ATOM 758 O O . ARG A 1 94 ? -13.347 9.827 -7.628 1.00 89.44 94 ARG A O 1
ATOM 765 N N . LYS A 1 95 ? -11.127 9.991 -7.806 1.00 88.44 95 LYS A N 1
ATOM 766 C CA . LYS A 1 95 ? -10.854 9.037 -6.710 1.00 88.44 95 LYS A CA 1
ATOM 767 C C . LYS A 1 95 ? -11.337 9.562 -5.351 1.00 88.44 95 LYS A C 1
ATOM 769 O O . LYS A 1 95 ? -11.841 8.776 -4.550 1.00 88.44 95 LYS A O 1
ATOM 774 N N . ARG A 1 96 ? -11.190 10.866 -5.082 1.00 92.31 96 ARG A N 1
ATOM 775 C CA . ARG A 1 96 ? -11.708 11.507 -3.857 1.00 92.31 96 ARG A CA 1
ATOM 776 C C . ARG A 1 96 ? -13.232 11.495 -3.825 1.00 92.31 96 ARG A C 1
ATOM 778 O O . ARG A 1 96 ? -13.805 11.179 -2.787 1.00 92.31 96 ARG A O 1
ATOM 785 N N . GLU A 1 97 ? -13.860 11.795 -4.954 1.00 94.25 97 GLU A N 1
ATOM 786 C CA . GLU A 1 97 ? -15.312 11.781 -5.093 1.00 94.25 97 GLU A CA 1
ATOM 787 C C . GLU A 1 97 ? -15.881 10.376 -4.869 1.00 94.25 97 GLU A C 1
ATOM 789 O O . GLU A 1 97 ? -16.736 10.201 -4.006 1.00 94.25 97 GLU A O 1
ATOM 794 N N . LEU A 1 98 ? -15.329 9.356 -5.536 1.00 92.06 98 LEU A N 1
ATOM 795 C CA . LEU A 1 98 ? -15.739 7.962 -5.344 1.00 92.06 98 LEU A CA 1
ATOM 796 C C . LEU A 1 98 ? -15.601 7.526 -3.878 1.00 92.06 98 LEU A C 1
ATOM 798 O O . LEU A 1 98 ? -16.497 6.893 -3.329 1.00 92.06 98 LEU A O 1
ATOM 802 N N . TYR A 1 99 ? -14.504 7.907 -3.214 1.00 94.44 99 TYR A N 1
ATOM 803 C CA . TYR A 1 99 ? -14.319 7.632 -1.788 1.00 94.44 99 TYR A CA 1
ATOM 804 C C . TYR A 1 99 ? -15.407 8.285 -0.921 1.00 94.44 99 TYR A C 1
ATOM 806 O O . TYR A 1 99 ? -15.906 7.658 0.016 1.00 94.44 99 TYR A O 1
ATOM 814 N N . ALA A 1 100 ? -15.763 9.542 -1.205 1.00 95.19 100 ALA A N 1
ATOM 815 C CA . ALA A 1 100 ? -16.806 10.261 -0.481 1.00 95.19 100 ALA A CA 1
ATOM 816 C C . ALA A 1 100 ? -18.188 9.629 -0.710 1.00 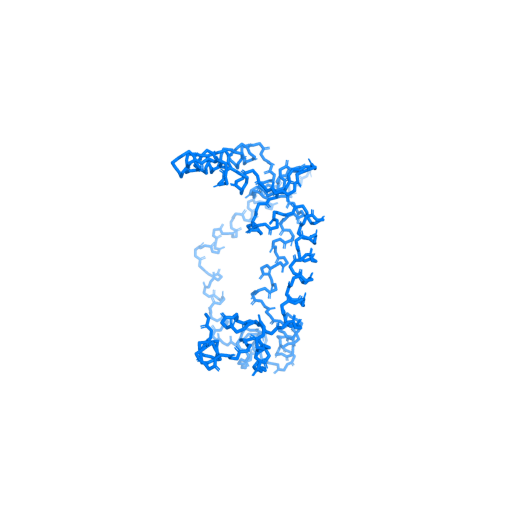95.19 100 ALA A C 1
ATOM 818 O O . ALA A 1 100 ? -18.907 9.392 0.261 1.00 95.19 100 ALA A O 1
ATOM 819 N N . GLN A 1 101 ? -18.510 9.283 -1.959 1.00 94.50 101 GLN A N 1
ATOM 820 C CA . GLN A 1 101 ? -19.742 8.589 -2.337 1.00 94.50 101 GLN A CA 1
ATOM 821 C C . GLN A 1 101 ? -19.852 7.230 -1.640 1.00 94.50 101 GLN A C 1
ATOM 823 O O . GLN A 1 101 ? -20.856 6.950 -0.990 1.00 94.50 101 GLN A O 1
ATOM 828 N N . ASP A 1 102 ? -18.803 6.405 -1.683 1.00 94.94 102 ASP A N 1
ATOM 829 C CA . ASP A 1 102 ? -18.796 5.119 -0.986 1.00 94.94 102 ASP A CA 1
ATOM 830 C C . ASP A 1 102 ? -18.996 5.284 0.517 1.00 94.94 102 ASP A C 1
ATOM 832 O O . ASP A 1 102 ? -19.764 4.545 1.127 1.00 94.94 102 ASP A O 1
ATOM 836 N N . LYS A 1 103 ? -18.317 6.260 1.131 1.00 94.62 103 LYS A N 1
ATOM 837 C CA . LYS A 1 103 ? -18.452 6.528 2.563 1.00 94.62 103 LYS A CA 1
ATOM 838 C C . LYS A 1 103 ? -19.887 6.928 2.918 1.00 94.62 103 LYS A C 1
ATOM 840 O O . LYS A 1 103 ? -20.406 6.420 3.908 1.00 94.62 103 LYS A O 1
ATOM 845 N N . ALA A 1 104 ? -20.510 7.803 2.128 1.00 94.94 104 ALA A N 1
ATOM 846 C CA . ALA A 1 104 ? -21.893 8.236 2.324 1.00 94.94 104 ALA A CA 1
ATOM 847 C C . ALA A 1 104 ? -22.887 7.077 2.146 1.00 94.94 104 ALA A C 1
ATOM 849 O O . ALA A 1 104 ? -23.789 6.903 2.960 1.00 94.94 104 ALA A O 1
ATOM 850 N N . ASN A 1 105 ? -22.652 6.217 1.154 1.00 94.31 105 ASN A N 1
ATOM 851 C CA . ASN A 1 105 ? -23.494 5.058 0.849 1.00 94.31 105 ASN A CA 1
ATOM 852 C C . ASN A 1 105 ? -23.233 3.847 1.764 1.00 94.31 105 ASN A C 1
ATOM 854 O O . ASN A 1 105 ? -23.803 2.774 1.556 1.00 94.31 105 ASN A O 1
ATOM 858 N N . GLY A 1 106 ? -22.340 3.970 2.753 1.00 95.31 106 GLY A N 1
ATOM 859 C CA . GLY A 1 106 ? -21.966 2.862 3.631 1.00 95.31 106 GLY A CA 1
ATOM 860 C C . GLY A 1 106 ? -21.304 1.702 2.880 1.00 95.31 106 GLY A C 1
ATOM 861 O O . GLY A 1 106 ? -21.470 0.541 3.255 1.00 95.31 106 GLY A O 1
ATOM 862 N N . MET A 1 107 ? -20.568 1.994 1.809 1.00 96.25 107 MET A N 1
ATOM 863 C CA . MET A 1 107 ? -19.860 1.048 0.952 1.00 96.25 107 MET A CA 1
ATOM 864 C C . MET A 1 107 ? -18.368 0.985 1.286 1.00 96.25 107 MET A C 1
ATOM 866 O O . MET A 1 107 ? -17.754 1.910 1.817 1.00 96.25 107 MET A O 1
ATOM 870 N N . CYS A 1 108 ? -17.757 -0.163 0.999 1.00 96.06 108 CYS A N 1
ATOM 871 C CA . CYS A 1 108 ? -16.336 -0.376 1.224 1.00 96.06 108 CYS A CA 1
ATOM 872 C C . CYS A 1 108 ? -15.499 0.461 0.256 1.00 96.06 108 CYS A C 1
ATOM 874 O O . CYS A 1 108 ? -15.349 0.086 -0.906 1.00 96.06 108 CYS A O 1
ATOM 876 N N . THR A 1 109 ? -14.814 1.475 0.775 1.00 93.69 109 THR A N 1
ATOM 877 C CA . THR A 1 109 ? -13.979 2.412 0.002 1.00 93.69 109 THR A CA 1
ATOM 878 C C . THR A 1 109 ? -12.739 1.781 -0.640 1.00 93.69 109 THR A C 1
ATOM 880 O O . THR A 1 109 ? -12.009 2.438 -1.375 1.00 93.69 109 THR A O 1
ATOM 883 N N . ARG A 1 110 ? -12.451 0.506 -0.341 1.00 90.69 110 ARG A N 1
ATOM 884 C CA . ARG A 1 110 ? -11.312 -0.237 -0.904 1.00 90.69 110 ARG A CA 1
ATOM 885 C C . ARG A 1 110 ? -11.693 -1.154 -2.056 1.00 90.69 110 ARG A C 1
ATOM 887 O O . ARG A 1 110 ? -10.866 -1.395 -2.930 1.00 90.69 110 ARG A O 1
ATOM 894 N N . CYS A 1 111 ? -12.866 -1.782 -1.991 1.00 89.38 111 CYS A N 1
ATOM 895 C CA . CYS A 1 111 ? -13.285 -2.723 -3.031 1.00 89.38 111 CYS A CA 1
ATOM 896 C C . CYS A 1 111 ? -14.509 -2.274 -3.810 1.00 89.38 111 CYS A C 1
ATOM 898 O O . CYS A 1 111 ? -14.794 -2.933 -4.802 1.00 89.38 111 CYS A O 1
ATOM 900 N N . HIS A 1 112 ? -15.210 -1.223 -3.374 1.00 90.94 112 HIS A N 1
ATOM 901 C CA . HIS A 1 112 ? -16.359 -0.607 -4.048 1.00 90.94 112 HIS A CA 1
ATOM 902 C C . HIS A 1 112 ? -17.533 -1.572 -4.320 1.00 90.94 112 HIS A C 1
ATOM 904 O O . HIS A 1 112 ? -18.429 -1.277 -5.094 1.00 90.94 112 HIS A O 1
ATOM 910 N N . LYS A 1 113 ? -17.518 -2.769 -3.710 1.00 90.81 113 LYS A N 1
ATOM 911 C CA . LYS A 1 113 ? -18.401 -3.901 -4.068 1.00 90.81 113 LYS A CA 1
ATOM 912 C C . LYS A 1 113 ? -19.344 -4.349 -2.959 1.00 90.81 113 LYS A C 1
ATOM 914 O O . LYS A 1 113 ? -20.296 -5.068 -3.217 1.00 90.81 113 LYS A O 1
ATOM 919 N N . ARG A 1 114 ? -19.021 -4.049 -1.702 1.00 94.62 114 ARG A N 1
ATOM 920 C CA . ARG A 1 114 ? -19.724 -4.586 -0.526 1.00 94.62 114 ARG A CA 1
ATOM 921 C C . ARG A 1 114 ? -19.969 -3.476 0.472 1.00 94.62 114 ARG A C 1
ATOM 923 O O . ARG A 1 114 ? -19.126 -2.583 0.575 1.00 94.62 114 ARG A O 1
ATOM 930 N N . LYS A 1 115 ? -21.030 -3.610 1.267 1.00 96.81 115 LYS A N 1
ATOM 931 C CA . LYS A 1 115 ? -21.286 -2.727 2.406 1.00 96.81 115 LYS A CA 1
ATOM 932 C C . LYS A 1 115 ? -20.095 -2.723 3.368 1.00 96.81 115 LYS A C 1
ATOM 934 O O . LYS A 1 115 ? -19.439 -3.749 3.596 1.00 96.81 115 LYS A O 1
ATOM 939 N N . ALA A 1 116 ? -19.780 -1.547 3.881 1.00 96.19 116 ALA A N 1
ATOM 940 C CA . ALA A 1 116 ? -18.798 -1.364 4.926 1.00 96.19 116 ALA A CA 1
ATOM 941 C C . ALA A 1 116 ? -19.350 -1.866 6.268 1.00 96.19 116 ALA A C 1
ATOM 943 O O . ALA A 1 116 ? -20.558 -1.947 6.482 1.00 96.19 116 ALA A O 1
ATOM 944 N N . VAL A 1 117 ? -18.447 -2.243 7.172 1.00 93.62 117 VAL A N 1
ATOM 945 C CA . VAL A 1 117 ? -18.823 -2.573 8.551 1.00 93.62 117 VAL A CA 1
ATOM 946 C C . VAL A 1 117 ? -19.230 -1.284 9.264 1.00 93.62 117 VAL A C 1
ATOM 948 O O . VAL A 1 117 ? -18.555 -0.271 9.099 1.00 93.62 117 VAL A O 1
ATOM 951 N N . SER A 1 118 ? -20.293 -1.329 10.074 1.00 89.19 118 SER A N 1
ATOM 952 C CA . SER A 1 118 ? -20.781 -0.162 10.823 1.00 89.19 118 SER A CA 1
ATOM 953 C C . SER A 1 118 ? -19.648 0.568 11.563 1.00 89.19 118 SER A C 1
ATOM 955 O O . SER A 1 118 ? -18.805 -0.061 12.209 1.00 89.19 118 SER A O 1
ATOM 957 N N . GLY A 1 119 ? -19.603 1.896 11.415 1.00 87.69 119 GLY A N 1
ATOM 958 C CA . GLY A 1 119 ? -18.573 2.766 11.995 1.00 87.69 119 GLY A CA 1
ATOM 959 C C . GLY A 1 119 ? -17.199 2.728 11.309 1.00 87.69 119 GLY A C 1
ATOM 960 O O . GLY A 1 119 ? -16.265 3.367 11.789 1.00 87.69 119 GLY A O 1
ATOM 961 N N . ILE A 1 120 ? -17.028 1.992 10.203 1.00 91.69 120 ILE A N 1
ATOM 962 C CA . ILE A 1 120 ? -15.749 1.842 9.487 1.00 91.69 120 ILE A CA 1
ATOM 963 C C . ILE A 1 120 ? -15.985 1.973 7.974 1.00 91.69 120 ILE A C 1
ATOM 965 O O . ILE A 1 120 ? -17.059 1.680 7.474 1.00 91.69 120 ILE A O 1
ATOM 969 N N . THR A 1 121 ? -14.966 2.375 7.209 1.00 95.12 121 THR A N 1
A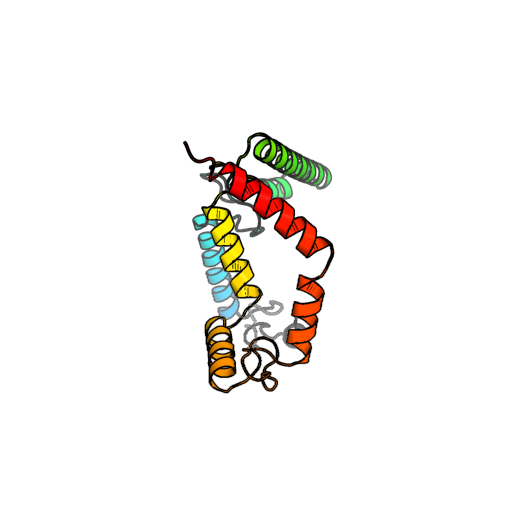TOM 970 C CA . THR A 1 121 ? -15.040 2.549 5.742 1.00 95.12 121 THR A CA 1
ATOM 971 C C . THR A 1 121 ? -14.743 1.282 4.924 1.00 95.12 121 THR A C 1
ATOM 973 O O . THR A 1 121 ? -14.712 1.324 3.698 1.00 95.12 121 THR A O 1
ATOM 976 N N . LEU A 1 122 ? -14.495 0.136 5.568 1.00 95.00 122 LEU A N 1
ATOM 977 C CA . LEU A 1 122 ? -14.104 -1.118 4.909 1.00 95.00 122 LEU A CA 1
ATOM 978 C C . LEU A 1 122 ? -15.123 -2.228 5.175 1.00 95.00 122 LEU A C 1
ATOM 980 O O . LEU A 1 122 ? -15.629 -2.351 6.288 1.00 95.00 122 LEU A O 1
ATOM 984 N N . CYS A 1 123 ? -15.348 -3.105 4.191 1.00 96.75 123 CYS A N 1
ATOM 985 C CA . CYS A 1 123 ? -16.078 -4.358 4.408 1.00 96.75 123 CYS A CA 1
ATOM 986 C C . CYS A 1 123 ? -15.261 -5.342 5.258 1.00 96.75 123 CYS A C 1
ATOM 988 O O . CYS A 1 123 ? -14.033 -5.235 5.349 1.00 96.75 123 CYS A O 1
ATOM 990 N N . SER A 1 124 ? -15.934 -6.344 5.828 1.00 95.69 124 SER A N 1
ATOM 991 C CA . SER A 1 124 ? -15.333 -7.373 6.691 1.00 95.69 124 SER A CA 1
ATOM 992 C C . SER A 1 124 ? -14.101 -8.037 6.060 1.00 95.69 124 SER A C 1
ATOM 994 O O . SER A 1 124 ? -13.050 -8.121 6.693 1.00 95.69 124 SER A O 1
ATOM 996 N N . ILE A 1 125 ? -14.181 -8.400 4.777 1.00 95.38 125 ILE A N 1
ATOM 997 C CA . ILE A 1 125 ? -13.095 -9.057 4.032 1.00 95.38 125 ILE A CA 1
ATOM 998 C C . ILE A 1 125 ? -11.892 -8.121 3.853 1.00 95.38 125 ILE A C 1
ATOM 1000 O O . ILE A 1 125 ? -10.751 -8.480 4.150 1.00 95.38 125 ILE A O 1
ATOM 1004 N N . CYS A 1 126 ? -12.123 -6.900 3.362 1.00 94.50 126 CYS A N 1
ATOM 1005 C CA . CYS A 1 126 ? -11.054 -5.923 3.148 1.00 94.50 126 CYS A CA 1
ATOM 1006 C C . CYS A 1 126 ? -10.400 -5.492 4.465 1.00 94.50 126 CYS A C 1
ATOM 1008 O O . CYS A 1 126 ? -9.189 -5.249 4.494 1.00 94.50 126 CYS A O 1
ATOM 1010 N N . ARG A 1 127 ? -11.186 -5.430 5.545 1.00 94.31 127 ARG A N 1
ATOM 1011 C CA . ARG A 1 127 ? -10.720 -5.170 6.906 1.00 94.31 127 ARG A CA 1
ATOM 1012 C C . ARG A 1 127 ? -9.853 -6.316 7.423 1.00 94.31 127 ARG A C 1
ATOM 1014 O O . ARG A 1 127 ? -8.744 -6.049 7.872 1.00 94.31 127 ARG A O 1
ATOM 1021 N N . ALA A 1 128 ? -10.285 -7.569 7.287 1.00 92.50 128 ALA A N 1
ATOM 1022 C CA . ALA A 1 128 ? -9.495 -8.737 7.683 1.00 92.50 128 ALA A CA 1
ATOM 1023 C C . ALA A 1 128 ? -8.147 -8.791 6.945 1.00 92.50 128 ALA A C 1
ATOM 1025 O O . ALA A 1 128 ? -7.102 -8.935 7.579 1.00 92.50 128 ALA A O 1
ATOM 1026 N N . LYS A 1 129 ? -8.142 -8.555 5.624 1.00 90.12 129 LYS A N 1
ATOM 1027 C CA . LYS A 1 129 ? -6.903 -8.465 4.829 1.00 90.12 129 LYS A CA 1
ATOM 1028 C C . LYS A 1 129 ? -5.972 -7.354 5.322 1.00 90.12 129 LYS A C 1
ATOM 1030 O O . LYS A 1 129 ? -4.770 -7.573 5.437 1.00 90.12 129 LYS A O 1
ATOM 1035 N N . ARG A 1 130 ? -6.512 -6.164 5.624 1.00 89.56 130 ARG A N 1
ATOM 1036 C CA . ARG A 1 130 ? -5.731 -5.052 6.199 1.00 89.56 130 ARG A CA 1
ATOM 1037 C C . ARG A 1 130 ? -5.136 -5.444 7.552 1.00 89.56 130 ARG A C 1
ATOM 1039 O O . ARG A 1 130 ? -3.947 -5.238 7.761 1.00 89.56 130 ARG A O 1
ATOM 1046 N N . ASN A 1 131 ? -5.937 -6.023 8.441 1.00 87.25 131 ASN A N 1
ATOM 1047 C CA . ASN A 1 131 ? -5.494 -6.425 9.774 1.00 87.25 131 ASN A CA 1
ATOM 1048 C C . ASN A 1 131 ? -4.405 -7.500 9.709 1.00 87.25 131 ASN A C 1
ATOM 1050 O O . ASN A 1 131 ? -3.432 -7.412 10.449 1.00 87.25 131 ASN A O 1
ATOM 1054 N N . ASN A 1 132 ? -4.528 -8.474 8.804 1.00 83.62 132 ASN A N 1
ATOM 1055 C CA . ASN A 1 132 ? -3.507 -9.499 8.600 1.00 83.62 132 ASN A CA 1
ATOM 1056 C C . ASN A 1 132 ? -2.174 -8.881 8.151 1.00 83.62 132 ASN A C 1
ATOM 1058 O O . ASN A 1 132 ? -1.142 -9.152 8.758 1.00 83.62 132 ASN A O 1
ATOM 1062 N N . TYR A 1 133 ? -2.207 -7.990 7.155 1.00 81.62 133 TYR A N 1
ATOM 1063 C CA . TYR A 1 133 ? -1.017 -7.277 6.686 1.00 81.62 133 TYR A CA 1
ATOM 1064 C C . TYR A 1 133 ? -0.356 -6.450 7.800 1.00 81.62 133 TYR A C 1
ATOM 1066 O O . TYR A 1 133 ? 0.833 -6.604 8.063 1.00 81.62 133 TYR A O 1
ATOM 1074 N N . VAL A 1 134 ? -1.136 -5.633 8.517 1.00 82.12 134 VAL A N 1
ATOM 1075 C CA . VAL A 1 134 ? -0.628 -4.824 9.640 1.00 82.12 134 VAL A CA 1
ATOM 1076 C C . VAL A 1 134 ? -0.085 -5.710 10.764 1.00 82.12 134 VAL A C 1
ATOM 1078 O O . VAL A 1 134 ? 0.942 -5.383 11.347 1.00 82.12 134 VAL A O 1
ATOM 1081 N N . SER A 1 135 ? -0.726 -6.845 11.053 1.00 77.88 135 SER A N 1
ATOM 1082 C CA . SER A 1 135 ? -0.243 -7.803 12.053 1.00 77.88 135 SER A CA 1
ATOM 1083 C C . SER A 1 135 ? 1.114 -8.392 11.674 1.00 77.88 135 SER A C 1
ATOM 1085 O O . SER A 1 135 ? 1.934 -8.569 12.567 1.00 77.88 135 SER A O 1
ATOM 1087 N N . LYS A 1 136 ? 1.347 -8.696 10.391 1.00 74.94 136 LYS A N 1
ATOM 1088 C CA . LYS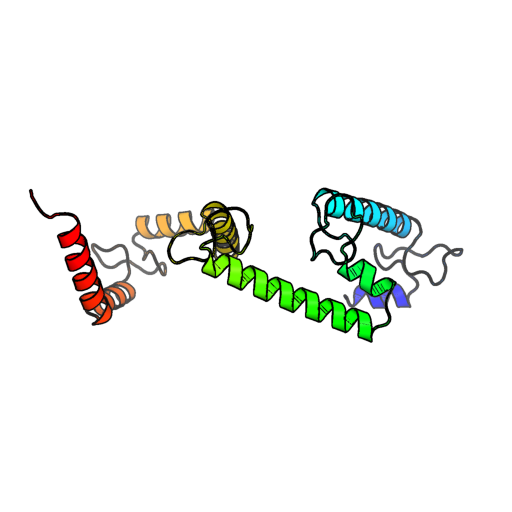 A 1 136 ? 2.637 -9.210 9.901 1.00 74.94 136 LYS A CA 1
ATOM 1089 C C . LYS A 1 136 ? 3.747 -8.167 10.018 1.00 74.94 136 LYS A C 1
ATOM 1091 O O . LYS A 1 136 ? 4.850 -8.510 10.415 1.00 74.94 136 LYS A O 1
ATOM 1096 N N . LEU A 1 137 ? 3.441 -6.903 9.718 1.00 75.75 137 LEU A N 1
ATOM 1097 C CA . LEU A 1 137 ? 4.400 -5.803 9.857 1.00 75.75 137 LEU A CA 1
ATOM 1098 C C . LEU A 1 137 ? 4.705 -5.454 11.317 1.00 75.75 137 LEU A C 1
ATOM 1100 O O . LEU A 1 137 ? 5.845 -5.159 11.649 1.00 75.75 137 LEU A O 1
ATOM 1104 N N . ARG A 1 138 ? 3.688 -5.451 12.187 1.00 69.44 138 ARG A N 1
ATOM 1105 C CA . ARG A 1 138 ? 3.843 -5.081 13.603 1.00 69.44 138 ARG A CA 1
ATOM 1106 C C . ARG A 1 138 ? 4.53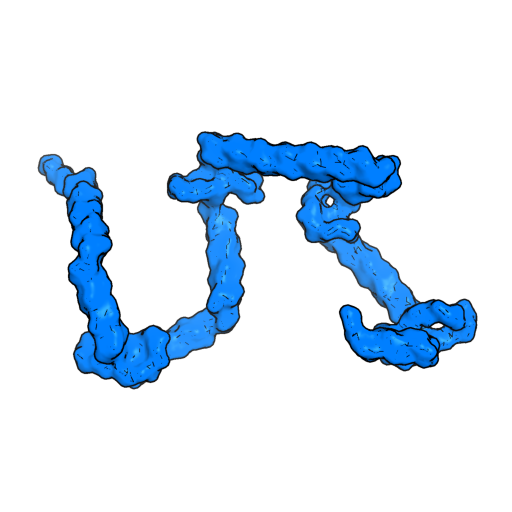4 -6.176 14.417 1.00 69.44 138 ARG A C 1
ATOM 1108 O O . ARG A 1 138 ? 5.217 -5.865 15.384 1.00 69.44 138 ARG A O 1
ATOM 1115 N N . TYR A 1 139 ? 4.336 -7.435 14.037 1.00 65.25 139 TYR A N 1
ATOM 1116 C CA . TYR A 1 139 ? 4.924 -8.594 14.700 1.00 65.25 139 TYR A CA 1
ATOM 1117 C C . TYR A 1 139 ? 5.587 -9.500 13.657 1.00 65.25 139 TYR A C 1
ATOM 1119 O O . TYR A 1 139 ? 5.035 -10.563 13.339 1.00 65.25 139 TYR A O 1
ATOM 1127 N N . PRO A 1 140 ? 6.750 -9.104 13.105 1.00 59.31 140 PRO A N 1
ATOM 1128 C CA . PRO A 1 140 ? 7.587 -10.059 12.392 1.00 59.31 140 PRO A CA 1
ATOM 1129 C C . PRO A 1 140 ? 7.875 -11.219 13.360 1.00 59.31 140 PRO A C 1
ATOM 1131 O O . PRO A 1 140 ? 8.190 -10.992 14.528 1.00 59.31 140 PRO A O 1
ATOM 1134 N N . ASN A 1 141 ? 7.658 -12.460 12.921 1.00 67.38 141 ASN A N 1
ATOM 1135 C CA . ASN A 1 141 ? 7.711 -13.669 13.762 1.00 67.38 141 ASN A CA 1
ATOM 1136 C C . ASN A 1 141 ? 6.630 -13.719 14.863 1.00 67.38 141 ASN A C 1
ATOM 1138 O O . ASN A 1 141 ? 6.915 -13.882 16.050 1.00 67.38 141 ASN A O 1
ATOM 1142 N N . LYS A 1 142 ? 5.357 -13.564 14.479 1.00 61.59 142 LYS A N 1
ATOM 1143 C CA . LYS A 1 142 ? 4.199 -13.635 15.392 1.00 61.59 142 LYS A CA 1
ATOM 1144 C C . LYS A 1 142 ? 4.181 -14.907 16.254 1.00 61.59 142 LYS A C 1
ATOM 1146 O O . LYS A 1 142 ? 3.839 -14.820 17.425 1.00 61.59 142 LYS A O 1
ATOM 1151 N N . GLU A 1 143 ? 4.568 -16.047 15.692 1.00 64.12 143 GLU A N 1
ATOM 1152 C CA . GLU A 1 143 ? 4.611 -17.340 16.386 1.00 64.12 143 GLU A CA 1
ATOM 1153 C C . GLU A 1 143 ? 5.683 -17.369 17.485 1.00 64.12 143 GLU A C 1
ATOM 1155 O O . GLU A 1 143 ? 5.364 -17.620 18.644 1.00 64.12 143 GLU A O 1
ATOM 1160 N N . TYR A 1 144 ? 6.908 -16.933 17.172 1.00 64.00 144 TYR A N 1
ATOM 1161 C CA . TYR A 1 144 ? 7.970 -16.727 18.165 1.00 64.00 144 TYR A CA 1
ATOM 1162 C C . TYR A 1 144 ? 7.542 -15.767 19.289 1.00 64.00 144 TYR A C 1
ATOM 1164 O O . TYR A 1 144 ? 7.768 -16.037 20.465 1.00 64.00 144 TYR A O 1
ATOM 1172 N N . ASN A 1 145 ? 6.868 -14.661 18.954 1.00 61.75 145 ASN A N 1
ATOM 1173 C CA . ASN A 1 145 ? 6.426 -13.671 19.942 1.00 61.75 145 ASN A CA 1
ATOM 1174 C C . ASN A 1 145 ? 5.263 -14.151 20.832 1.00 61.75 145 ASN A C 1
ATOM 1176 O O . ASN A 1 145 ? 5.190 -13.747 21.993 1.00 61.75 145 ASN A O 1
ATOM 1180 N N . ILE A 1 146 ? 4.352 -14.984 20.313 1.00 65.12 146 ILE A N 1
ATOM 1181 C CA . ILE A 1 146 ? 3.283 -15.610 21.110 1.00 65.12 146 ILE A CA 1
ATOM 1182 C C . ILE A 1 146 ? 3.897 -16.611 22.089 1.00 65.12 146 ILE A C 1
ATOM 1184 O O . ILE A 1 146 ? 3.636 -16.518 23.289 1.00 65.12 146 ILE A O 1
ATOM 1188 N N . ASN A 1 147 ? 4.775 -17.482 21.589 1.00 66.75 147 ASN A N 1
ATOM 1189 C CA . ASN A 1 147 ? 5.438 -18.504 22.396 1.00 66.75 147 ASN A CA 1
ATOM 1190 C C . ASN A 1 147 ? 6.324 -17.870 23.476 1.00 66.75 147 ASN A C 1
ATOM 1192 O O . ASN A 1 147 ? 6.311 -18.312 24.619 1.00 66.75 147 ASN A O 1
ATOM 1196 N N . LYS A 1 148 ? 6.992 -16.753 23.166 1.00 76.06 148 LYS A N 1
ATOM 1197 C CA . LYS A 1 148 ? 7.786 -15.977 24.128 1.00 76.06 148 LYS A CA 1
ATOM 1198 C C . LYS A 1 148 ? 6.961 -15.459 25.311 1.00 76.06 148 LYS A C 1
ATOM 1200 O O . LYS A 1 148 ? 7.411 -15.547 26.446 1.00 76.06 148 LYS A O 1
ATOM 1205 N N . ARG A 1 149 ? 5.760 -14.920 25.074 1.00 82.50 149 ARG A N 1
ATOM 1206 C CA . ARG A 1 149 ? 4.915 -14.392 26.163 1.00 82.50 149 ARG A CA 1
ATOM 1207 C C . ARG A 1 149 ? 4.246 -15.488 26.983 1.00 82.50 149 ARG A C 1
ATOM 1209 O O . ARG A 1 149 ? 4.098 -15.312 28.187 1.00 82.50 149 ARG A O 1
ATOM 1216 N N . ALA A 1 150 ? 3.835 -16.582 26.341 1.00 83.00 150 ALA A N 1
ATOM 1217 C CA . ALA A 1 150 ? 3.318 -17.753 27.046 1.00 83.00 150 ALA A CA 1
ATOM 1218 C C . ALA A 1 150 ? 4.394 -18.332 27.976 1.00 83.00 150 ALA A C 1
ATOM 1220 O O . ALA A 1 150 ? 4.162 -18.455 29.175 1.00 83.00 150 ALA A O 1
ATOM 1221 N N . ASN A 1 151 ? 5.607 -18.519 27.448 1.00 84.31 151 ASN A N 1
ATOM 1222 C CA . ASN A 1 151 ? 6.762 -18.975 28.212 1.00 84.31 151 ASN A CA 1
ATOM 1223 C C . ASN A 1 151 ? 7.115 -18.028 29.370 1.00 84.31 151 ASN A C 1
ATOM 1225 O O . ASN A 1 151 ? 7.416 -18.491 30.464 1.00 84.31 151 ASN A O 1
ATOM 1229 N N . TRP A 1 152 ? 7.035 -16.708 29.182 1.00 90.50 152 TRP A N 1
ATOM 1230 C CA . TRP A 1 152 ? 7.234 -15.764 30.284 1.00 90.50 152 TRP A CA 1
ATOM 1231 C C . TRP A 1 152 ? 6.243 -15.986 31.421 1.00 90.50 152 TRP A C 1
ATOM 1233 O O . TRP A 1 152 ? 6.671 -16.115 32.561 1.00 90.50 152 TRP A O 1
ATOM 1243 N N . VAL A 1 153 ? 4.950 -16.099 31.119 1.00 88.12 153 VAL A N 1
ATOM 1244 C CA . VAL A 1 153 ? 3.928 -16.318 32.152 1.00 88.12 153 VAL A CA 1
ATOM 1245 C C . VAL A 1 153 ? 4.141 -17.646 32.883 1.00 88.12 153 VAL A C 1
ATOM 1247 O O . VAL A 1 153 ? 4.029 -17.674 34.103 1.00 88.12 153 VAL A O 1
ATOM 1250 N N . GLU A 1 154 ? 4.481 -18.719 32.165 1.00 89.06 154 GLU A N 1
ATOM 1251 C CA . GLU A 1 154 ? 4.794 -20.030 32.761 1.00 89.06 154 GLU A CA 1
ATOM 1252 C C . GLU A 1 154 ? 6.010 -19.979 33.695 1.00 89.06 154 GLU A C 1
ATOM 1254 O O . GLU A 1 154 ? 6.030 -20.657 34.715 1.00 89.06 154 GLU A O 1
ATOM 1259 N N . ASN A 1 155 ? 6.996 -19.133 33.389 1.00 90.31 155 ASN A N 1
ATOM 1260 C CA . ASN A 1 155 ? 8.213 -18.964 34.187 1.00 90.31 155 ASN A CA 1
ATOM 1261 C C . ASN A 1 155 ? 8.107 -17.824 35.216 1.00 90.31 155 ASN A C 1
ATOM 1263 O O . ASN A 1 155 ? 9.123 -17.258 35.618 1.00 90.31 155 ASN A O 1
ATOM 1267 N N . GLY A 1 156 ? 6.889 -17.427 35.599 1.00 91.06 156 GLY A N 1
ATOM 1268 C CA . GLY A 1 156 ? 6.674 -16.388 36.609 1.00 91.06 156 GLY A CA 1
ATOM 1269 C C . GLY A 1 156 ? 7.131 -14.994 36.174 1.00 91.06 156 GLY A C 1
ATOM 1270 O O . GLY A 1 156 ? 7.370 -14.128 37.009 1.00 91.06 156 GLY A O 1
ATOM 1271 N N . LYS A 1 157 ? 7.241 -14.726 34.870 1.00 94.12 157 LYS A N 1
ATOM 1272 C CA . LYS A 1 157 ? 7.655 -13.436 34.303 1.00 94.12 157 LYS A CA 1
ATOM 1273 C C . LYS A 1 157 ? 6.480 -12.643 33.737 1.00 94.12 157 LYS A C 1
ATOM 1275 O O . LYS A 1 157 ? 5.513 -13.177 33.195 1.00 94.12 157 LYS A O 1
ATOM 1280 N N . CYS A 1 158 ? 6.602 -11.326 33.819 1.00 93.62 158 CYS A N 1
ATOM 1281 C CA . CYS A 1 158 ? 5.615 -10.367 33.382 1.00 93.62 158 CYS A CA 1
ATOM 1282 C C . CYS A 1 158 ? 5.319 -10.528 31.891 1.00 93.62 158 CYS A C 1
ATOM 1284 O O . CYS A 1 158 ? 6.205 -10.392 31.045 1.00 93.62 158 CYS A O 1
ATOM 1286 N N . TYR A 1 159 ? 4.036 -10.676 31.559 1.00 89.00 159 TYR A N 1
ATOM 1287 C CA . TYR A 1 159 ? 3.544 -10.815 30.186 1.00 89.00 159 TYR A CA 1
ATOM 1288 C C . TYR A 1 159 ? 3.979 -9.681 29.228 1.00 89.00 159 TYR A C 1
ATOM 1290 O O . TYR A 1 159 ? 4.047 -9.878 28.011 1.00 89.00 159 TYR A O 1
ATOM 1298 N N . PHE A 1 160 ? 4.255 -8.483 29.756 1.00 88.06 160 PHE A N 1
ATOM 1299 C CA . PHE A 1 160 ? 4.548 -7.288 28.961 1.00 88.06 160 PHE A CA 1
ATOM 1300 C C . PHE A 1 160 ? 6.043 -6.996 28.795 1.00 88.06 160 PHE A C 1
ATOM 1302 O O . PHE A 1 160 ? 6.450 -6.652 27.685 1.00 88.06 160 PHE A O 1
ATOM 1309 N N . CYS A 1 161 ? 6.850 -7.126 29.855 1.00 89.75 161 CYS A N 1
ATOM 1310 C CA . CYS A 1 161 ? 8.284 -6.793 29.830 1.00 89.75 161 CYS A CA 1
ATOM 1311 C C . CYS A 1 161 ? 9.233 -7.963 30.112 1.00 89.75 161 CYS A C 1
ATOM 1313 O O . CYS A 1 161 ? 10.410 -7.834 29.796 1.00 89.75 161 CYS A O 1
ATOM 1315 N N . GLY A 1 162 ? 8.761 -9.081 30.673 1.00 87.06 162 GLY A N 1
ATOM 1316 C CA . GLY A 1 162 ? 9.609 -10.225 31.022 1.00 87.06 162 GLY A CA 1
ATOM 1317 C C . GLY A 1 162 ? 10.371 -10.107 32.352 1.00 87.06 162 GLY A C 1
ATOM 1318 O O . GLY A 1 162 ? 11.154 -11.000 32.667 1.00 87.06 162 GLY A O 1
ATOM 1319 N N . GLU A 1 163 ? 10.147 -9.045 33.135 1.00 92.69 163 GLU A N 1
ATOM 1320 C CA . GLU A 1 163 ? 10.600 -8.939 34.539 1.00 92.69 163 GLU A CA 1
ATOM 1321 C C . GLU A 1 163 ? 9.868 -9.947 35.435 1.00 92.69 163 GLU A C 1
ATOM 1323 O O . GLU A 1 163 ? 8.908 -10.568 34.993 1.00 92.69 163 GLU A O 1
ATOM 1328 N N . GLU A 1 164 ? 10.273 -10.115 36.690 1.00 94.69 164 GLU A N 1
ATOM 1329 C CA . GLU A 1 164 ? 9.560 -10.995 37.625 1.00 94.69 164 GLU A CA 1
ATOM 1330 C C . GLU A 1 164 ? 8.121 -10.527 37.867 1.00 94.69 164 GLU A C 1
ATOM 1332 O O . GLU A 1 164 ? 7.821 -9.331 37.934 1.00 94.69 164 GLU A O 1
ATOM 1337 N N . SER A 1 165 ? 7.203 -11.487 37.924 1.00 95.12 165 SER A N 1
ATOM 1338 C CA . SER A 1 165 ? 5.798 -11.204 38.191 1.00 95.12 165 SER A CA 1
ATOM 1339 C C . SER A 1 165 ? 5.577 -10.966 39.673 1.00 95.12 165 SER A C 1
ATOM 1341 O O . SER A 1 165 ? 6.174 -11.620 40.521 1.00 95.12 165 SER A O 1
ATOM 1343 N N . LYS A 1 166 ? 4.658 -10.050 39.970 1.00 92.50 166 LYS A N 1
ATOM 1344 C CA . LYS A 1 166 ? 4.096 -9.880 41.302 1.00 92.50 166 LYS A CA 1
ATOM 1345 C C . LYS A 1 166 ? 3.324 -11.141 41.685 1.00 92.50 166 LYS A C 1
ATOM 1347 O O . LYS A 1 166 ? 2.595 -11.683 40.852 1.00 92.50 166 LYS A O 1
ATOM 1352 N N . ASP A 1 167 ? 3.445 -11.564 42.937 1.00 91.44 167 ASP A N 1
ATOM 1353 C CA . ASP A 1 167 ? 2.760 -12.755 43.436 1.00 91.44 167 ASP A CA 1
ATOM 1354 C C . ASP A 1 167 ? 1.235 -12.684 43.223 1.00 91.44 167 ASP A C 1
ATOM 1356 O O . ASP A 1 167 ? 0.610 -11.639 43.416 1.00 91.44 167 ASP A O 1
ATOM 1360 N N . GLY A 1 168 ? 0.645 -13.779 42.741 1.00 90.69 168 GLY A N 1
ATOM 1361 C CA . GLY A 1 168 ? -0.766 -13.851 42.340 1.00 90.69 168 GLY A CA 1
ATOM 1362 C C . GLY A 1 168 ? -1.130 -13.153 41.015 1.00 90.69 168 GLY A C 1
ATOM 1363 O O . GLY A 1 168 ? -2.285 -13.226 40.587 1.00 90.69 168 GLY A O 1
ATOM 1364 N N . TYR A 1 169 ? -0.181 -12.515 40.320 1.00 92.12 169 TYR A N 1
ATOM 1365 C CA . TYR A 1 169 ? -0.419 -11.807 39.057 1.00 92.12 169 TYR A CA 1
ATOM 1366 C C . TYR A 1 169 ? 0.491 -12.298 37.921 1.00 92.12 169 TYR A C 1
ATOM 1368 O O . TYR A 1 169 ? 1.569 -12.838 38.124 1.00 92.12 169 TYR A O 1
ATOM 1376 N N . LYS A 1 170 ? 0.071 -12.064 36.668 1.00 92.94 170 LYS A N 1
ATOM 1377 C CA . LYS A 1 170 ? 0.859 -12.375 35.449 1.00 92.94 170 LYS A CA 1
ATOM 1378 C C . LYS A 1 170 ? 1.745 -11.207 34.985 1.00 92.94 170 LYS A C 1
ATOM 1380 O O . LYS A 1 170 ? 2.146 -11.131 33.818 1.00 92.94 170 LYS A O 1
ATOM 1385 N N . ILE A 1 171 ? 1.938 -10.214 35.848 1.00 94.75 171 ILE A N 1
ATOM 1386 C CA . ILE A 1 171 ? 2.573 -8.932 35.535 1.00 94.75 171 ILE A CA 1
ATOM 1387 C C . ILE A 1 171 ? 3.471 -8.488 36.690 1.00 94.75 171 ILE A C 1
ATOM 1389 O O . ILE A 1 171 ? 3.204 -8.845 37.830 1.00 94.75 171 ILE A O 1
ATOM 1393 N N . CYS A 1 172 ? 4.519 -7.713 36.398 1.00 95.81 172 CYS A N 1
ATOM 1394 C CA . CYS A 1 172 ? 5.395 -7.136 37.418 1.00 95.81 172 CYS A CA 1
ATOM 1395 C C . CYS A 1 172 ? 4.699 -5.997 38.177 1.00 95.81 172 CYS A C 1
ATOM 1397 O O . CYS A 1 172 ? 3.703 -5.447 37.694 1.00 95.81 172 CYS A O 1
ATOM 1399 N N . GLU A 1 173 ? 5.264 -5.606 39.322 1.00 96.12 173 GLU A N 1
ATOM 1400 C CA . GLU A 1 173 ? 4.758 -4.527 40.187 1.00 96.12 173 GLU A CA 1
ATOM 1401 C C . GLU A 1 173 ? 4.487 -3.234 39.402 1.00 96.12 173 GLU A C 1
ATOM 1403 O O . GLU A 1 173 ? 3.385 -2.690 39.425 1.00 96.12 173 GLU A O 1
ATOM 1408 N N . ARG A 1 174 ? 5.446 -2.817 38.569 1.00 96.00 174 ARG A N 1
ATOM 1409 C CA . ARG A 1 174 ? 5.328 -1.615 37.734 1.00 96.00 174 ARG A CA 1
ATOM 1410 C C . ARG A 1 174 ? 4.121 -1.660 36.799 1.00 96.00 174 ARG A C 1
ATOM 1412 O O . ARG A 1 174 ? 3.398 -0.678 36.644 1.00 96.00 174 ARG A O 1
ATOM 1419 N N . HIS A 1 175 ? 3.901 -2.789 36.123 1.00 95.62 175 HIS A N 1
ATOM 1420 C CA . HIS A 1 175 ? 2.736 -2.923 35.252 1.00 95.62 175 HIS A CA 1
ATOM 1421 C C . HIS A 1 175 ? 1.443 -3.037 36.058 1.00 95.62 175 HIS A C 1
ATOM 1423 O O . HIS A 1 175 ? 0.431 -2.490 35.621 1.00 95.62 175 HIS A O 1
ATOM 1429 N N . TYR A 1 176 ? 1.466 -3.687 37.224 1.00 95.12 176 TYR A N 1
ATOM 1430 C CA . TYR A 1 176 ? 0.325 -3.739 38.134 1.00 95.12 176 TYR A CA 1
ATOM 1431 C C . TYR A 1 176 ? -0.143 -2.331 38.518 1.00 95.12 176 TYR A C 1
ATOM 1433 O O . TYR A 1 176 ? -1.315 -2.015 38.317 1.00 95.12 176 TYR A O 1
ATOM 1441 N N . GLU A 1 177 ? 0.765 -1.452 38.943 1.00 94.94 177 GLU A N 1
ATOM 1442 C CA . GLU A 1 177 ? 0.453 -0.057 39.278 1.00 94.94 177 GLU A CA 1
ATOM 1443 C C . GLU A 1 177 ? -0.141 0.713 38.094 1.00 94.94 177 GLU A C 1
ATOM 1445 O O . GLU A 1 177 ? -1.152 1.404 38.238 1.00 94.94 177 GLU A O 1
ATOM 1450 N N . ILE A 1 178 ? 0.429 0.558 36.893 1.00 93.75 178 ILE A N 1
ATOM 1451 C CA . ILE A 1 178 ? -0.097 1.190 35.673 1.00 93.75 178 ILE A CA 1
ATOM 1452 C C . ILE A 1 178 ? -1.551 0.765 35.434 1.00 93.75 178 ILE A C 1
ATOM 1454 O O . ILE A 1 178 ? -2.412 1.609 35.170 1.00 93.75 178 ILE A O 1
ATOM 1458 N N . PHE A 1 179 ? -1.849 -0.534 35.511 1.00 91.38 179 PHE A N 1
ATOM 1459 C CA . PHE A 1 179 ? -3.210 -1.034 35.309 1.00 91.38 179 PHE A CA 1
ATOM 1460 C C . PHE A 1 179 ? -4.150 -0.616 36.437 1.00 91.38 179 PHE A C 1
ATOM 1462 O O . PHE A 1 179 ? -5.283 -0.221 36.154 1.00 91.38 179 PHE A O 1
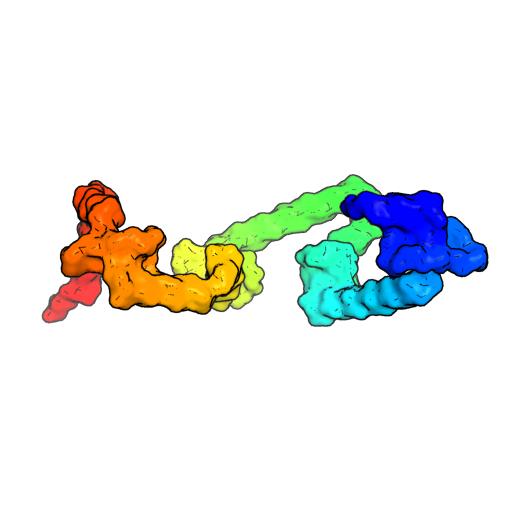ATOM 1469 N N . TYR A 1 180 ? -3.682 -0.636 37.683 1.00 91.88 180 TYR A N 1
ATOM 1470 C CA . TYR A 1 180 ? -4.433 -0.171 38.840 1.00 91.88 180 TYR A CA 1
ATOM 1471 C C . TYR A 1 180 ? -4.841 1.296 38.668 1.00 91.88 180 TYR A C 1
ATOM 1473 O O . TYR A 1 180 ? -6.035 1.606 38.688 1.00 91.88 180 TYR A O 1
ATOM 1481 N N . ASN A 1 181 ? -3.894 2.182 38.358 1.00 93.00 181 ASN A N 1
ATOM 1482 C CA . ASN A 1 181 ? -4.151 3.605 38.128 1.00 93.00 181 ASN A CA 1
ATOM 1483 C C . ASN A 1 181 ? -5.088 3.830 36.934 1.00 93.00 181 ASN A C 1
ATOM 1485 O O . ASN A 1 181 ? -6.066 4.576 37.023 1.00 93.00 181 ASN A O 1
ATOM 1489 N N . ASN A 1 182 ? -4.862 3.116 35.828 1.00 90.62 182 ASN A N 1
ATOM 1490 C CA . ASN A 1 182 ? -5.731 3.193 34.655 1.00 90.62 182 ASN A CA 1
ATOM 1491 C C . ASN A 1 182 ? -7.164 2.737 34.963 1.00 90.62 182 ASN A C 1
ATOM 1493 O O . ASN A 1 182 ? -8.112 3.346 34.464 1.00 90.62 182 ASN A O 1
ATOM 1497 N N . SER A 1 183 ? -7.345 1.716 35.804 1.00 88.69 183 SER A N 1
ATOM 1498 C CA . SER A 1 183 ? -8.669 1.222 36.205 1.00 88.69 183 SER A CA 1
ATOM 1499 C C . SER A 1 183 ? -9.451 2.222 37.071 1.00 88.69 183 SER A C 1
ATOM 1501 O O . SER A 1 183 ? -10.688 2.232 37.030 1.00 88.69 183 SER A O 1
ATOM 1503 N N . HIS A 1 184 ? -8.749 3.106 37.786 1.00 89.12 184 HIS A N 1
ATOM 1504 C CA . HIS A 1 184 ? -9.325 4.177 38.605 1.00 89.12 184 HIS A CA 1
ATOM 1505 C C . HIS A 1 184 ? -9.467 5.508 37.856 1.00 89.12 184 HIS A C 1
ATOM 1507 O O . HIS A 1 184 ? -10.126 6.424 38.353 1.00 89.12 184 HIS A O 1
ATOM 1513 N N . SER A 1 185 ? -8.909 5.610 36.646 1.00 91.56 185 SER A N 1
ATOM 1514 C CA . SER A 1 185 ? -9.000 6.813 35.822 1.00 91.56 185 SER A CA 1
ATOM 1515 C C . SER A 1 185 ? -10.448 7.194 35.492 1.00 91.56 185 SER A C 1
ATOM 1517 O O . SER A 1 185 ? -11.333 6.343 35.356 1.00 91.56 185 SER A O 1
ATOM 1519 N N . GLN A 1 186 ? -10.681 8.492 35.290 1.00 90.75 186 GLN A N 1
ATOM 1520 C CA . GLN A 1 186 ? -11.997 9.022 34.925 1.00 90.75 186 GLN A CA 1
ATOM 1521 C C . GLN A 1 186 ? -12.551 8.360 33.653 1.00 90.75 186 GLN A C 1
ATOM 1523 O O . GLN A 1 186 ? -13.703 7.936 33.614 1.00 90.75 186 GLN A O 1
ATOM 1528 N N . LYS A 1 187 ? -11.688 8.133 32.655 1.00 87.94 187 LYS A N 1
ATOM 1529 C CA . LYS A 1 187 ? -12.046 7.430 31.413 1.00 87.94 187 LYS A CA 1
ATOM 1530 C C . LYS A 1 187 ? -12.541 6.004 31.663 1.00 87.94 187 LYS A C 1
ATOM 1532 O O . LYS A 1 187 ? -13.456 5.546 30.978 1.00 87.94 187 LYS A O 1
ATOM 1537 N N . ALA A 1 188 ? -11.950 5.291 32.625 1.00 86.38 188 ALA A N 1
ATOM 1538 C CA . ALA A 1 188 ? -12.394 3.949 32.991 1.00 86.38 188 ALA A CA 1
ATOM 1539 C C . ALA A 1 188 ? -13.754 3.973 33.703 1.00 86.38 188 ALA A C 1
ATOM 1541 O O . ALA A 1 188 ? -14.592 3.113 33.428 1.00 86.38 188 ALA A O 1
ATOM 1542 N N . LYS A 1 189 ? -14.014 4.976 34.554 1.00 88.19 189 LYS A N 1
ATOM 1543 C CA . LYS A 1 189 ? -15.333 5.189 35.178 1.00 88.19 189 LYS A CA 1
ATOM 1544 C C . LYS A 1 189 ? -16.409 5.448 34.118 1.00 88.19 189 LYS A C 1
ATOM 1546 O O . LYS A 1 189 ? -17.379 4.700 34.044 1.00 88.19 189 LYS A O 1
ATOM 1551 N N . GLU A 1 190 ? -16.166 6.384 33.205 1.00 89.69 190 GLU A N 1
ATOM 1552 C CA . GLU A 1 190 ? -17.075 6.703 32.093 1.00 89.69 190 GLU A CA 1
ATOM 1553 C C . GLU A 1 190 ? -17.306 5.513 31.148 1.00 89.69 190 GLU A C 1
ATOM 1555 O O . GLU A 1 190 ? -18.394 5.321 30.601 1.00 89.69 190 GLU A O 1
ATOM 1560 N N . ALA A 1 191 ? -16.279 4.693 30.905 1.00 85.00 191 ALA A N 1
ATOM 1561 C CA . ALA A 1 191 ? -16.421 3.470 30.121 1.00 85.00 191 ALA A CA 1
ATOM 1562 C C . ALA A 1 191 ? -17.320 2.445 30.830 1.00 85.00 191 ALA A C 1
ATOM 1564 O O . ALA A 1 191 ? -18.212 1.888 30.188 1.00 85.00 191 ALA A O 1
ATOM 1565 N N . ARG A 1 192 ? -17.136 2.236 32.142 1.00 84.38 192 ARG A N 1
ATOM 1566 C CA . ARG A 1 192 ? -17.995 1.355 32.952 1.00 84.38 192 ARG A CA 1
ATOM 1567 C C . ARG A 1 192 ? -19.444 1.830 32.961 1.00 84.38 192 ARG A C 1
ATOM 1569 O O . ARG A 1 192 ? -20.337 1.020 32.741 1.00 84.38 192 ARG A O 1
ATOM 1576 N N . GLU A 1 193 ? -19.686 3.127 33.124 1.00 85.81 193 GLU A N 1
ATOM 1577 C CA . GLU A 1 193 ? -21.034 3.707 33.072 1.00 85.81 193 GLU A CA 1
ATOM 1578 C C . GLU A 1 193 ? -21.700 3.518 31.706 1.00 85.81 193 GLU A C 1
ATOM 1580 O O . GLU A 1 193 ? -22.864 3.117 31.626 1.00 85.81 193 GLU A O 1
ATOM 1585 N N . ARG A 1 194 ? -20.961 3.753 30.613 1.00 83.25 194 ARG A N 1
ATOM 1586 C CA . ARG A 1 194 ? -21.452 3.491 29.251 1.00 83.25 194 ARG A CA 1
ATOM 1587 C C . ARG A 1 194 ? -21.787 2.017 29.047 1.00 83.25 194 ARG A C 1
ATOM 1589 O O . ARG A 1 194 ? -22.843 1.718 28.493 1.00 83.25 194 ARG A O 1
ATOM 1596 N N . MET A 1 195 ? -20.936 1.105 29.520 1.00 80.56 195 MET A N 1
ATOM 1597 C CA . MET A 1 195 ? -21.203 -0.333 29.447 1.00 80.56 195 MET A CA 1
ATOM 1598 C C . MET A 1 195 ? -22.406 -0.744 30.300 1.00 80.56 195 MET A C 1
ATOM 1600 O O . MET A 1 195 ? -23.225 -1.527 29.836 1.00 80.56 195 MET A O 1
ATOM 1604 N N . ALA A 1 196 ? -22.573 -0.189 31.503 1.00 80.19 196 ALA A N 1
ATOM 1605 C CA . ALA A 1 196 ? -23.728 -0.462 32.358 1.00 80.19 196 ALA A CA 1
ATOM 1606 C C . ALA A 1 196 ? -25.041 0.007 31.710 1.00 80.19 196 ALA A C 1
ATOM 1608 O O . ALA A 1 196 ? -26.030 -0.726 31.713 1.00 80.19 196 ALA A O 1
ATOM 1609 N N . LYS A 1 197 ? -25.045 1.196 31.089 1.00 75.25 197 LYS A N 1
ATOM 1610 C CA . LYS A 1 197 ? -26.182 1.701 30.300 1.00 75.25 197 LYS A CA 1
ATOM 1611 C C . LYS A 1 197 ? -26.483 0.807 29.097 1.00 75.25 197 LYS A C 1
ATOM 1613 O O . LYS A 1 197 ? -27.646 0.530 28.822 1.00 75.25 197 LYS A O 1
ATOM 1618 N N . HIS A 1 198 ? -25.448 0.337 28.402 1.00 70.62 198 HIS A N 1
ATOM 1619 C CA . HIS A 1 198 ? -25.598 -0.591 27.285 1.00 70.62 198 HIS A CA 1
ATOM 1620 C C . HIS A 1 198 ? -26.170 -1.937 27.751 1.00 70.62 198 HIS A C 1
ATOM 1622 O O . HIS A 1 198 ? -27.166 -2.385 27.201 1.00 70.62 198 HIS A O 1
ATOM 1628 N N . ASN A 1 199 ? -25.634 -2.535 28.818 1.00 67.06 199 ASN A N 1
ATOM 1629 C CA . ASN A 1 199 ? -26.110 -3.815 29.352 1.00 67.06 199 ASN A CA 1
ATOM 1630 C C . ASN A 1 199 ? -27.556 -3.741 29.865 1.00 67.06 199 ASN A C 1
ATOM 1632 O O . ASN A 1 199 ? -28.336 -4.644 29.577 1.00 67.06 199 ASN A O 1
ATOM 1636 N N . LYS A 1 200 ? -27.965 -2.647 30.526 1.00 60.12 200 LYS A N 1
ATOM 1637 C CA . LYS A 1 200 ? -29.379 -2.428 30.900 1.00 60.12 200 LYS A CA 1
ATOM 1638 C C . LYS A 1 200 ? -30.326 -2.430 29.695 1.00 60.12 200 LYS A C 1
ATOM 1640 O O . LYS A 1 200 ? -31.474 -2.825 29.831 1.00 60.12 200 LYS A O 1
ATOM 1645 N N . ARG A 1 201 ? -29.843 -2.025 28.517 1.00 55.47 201 ARG A N 1
ATOM 1646 C CA . ARG A 1 201 ? -30.606 -2.013 27.260 1.00 55.47 201 ARG A CA 1
ATOM 1647 C C . ARG A 1 201 ? -30.798 -3.409 26.650 1.00 55.47 201 ARG A C 1
ATOM 1649 O O . ARG A 1 201 ? -31.719 -3.583 25.865 1.00 55.47 201 ARG A O 1
ATOM 1656 N N . PHE A 1 202 ? -29.942 -4.373 27.000 1.00 49.59 202 PHE A N 1
ATOM 1657 C CA . PHE A 1 202 ? -29.998 -5.760 26.516 1.00 49.59 202 PHE A CA 1
ATOM 1658 C C . PHE A 1 202 ? -30.678 -6.727 27.499 1.00 49.59 202 PHE A C 1
ATOM 1660 O O . PHE A 1 202 ? -31.155 -7.771 27.069 1.00 49.59 202 PHE A O 1
ATOM 1667 N N . PHE A 1 203 ? -30.758 -6.383 28.790 1.00 48.69 203 PHE A N 1
ATOM 1668 C CA . PHE A 1 203 ? -31.378 -7.207 29.839 1.00 48.69 203 PHE A CA 1
ATOM 1669 C C . PHE A 1 203 ? -32.612 -6.538 30.469 1.00 48.69 203 PHE A C 1
ATOM 1671 O O . PHE A 1 203 ? -32.784 -6.565 31.689 1.00 48.69 203 PHE A O 1
ATOM 1678 N N . VAL A 1 204 ? -33.477 -5.926 29.654 1.00 46.62 204 VAL A N 1
ATOM 1679 C CA . VAL A 1 204 ? -34.838 -5.598 30.101 1.00 46.62 204 VAL A CA 1
ATOM 1680 C C . VAL A 1 204 ? -35.566 -6.934 30.257 1.00 46.62 204 VAL A C 1
ATOM 1682 O O . VAL A 1 204 ? -35.863 -7.593 29.264 1.00 46.62 204 VAL A O 1
ATOM 1685 N N . LYS A 1 205 ? -35.739 -7.385 31.505 1.00 46.38 205 LYS A N 1
ATOM 1686 C CA . LYS A 1 205 ? -36.589 -8.535 31.829 1.00 46.38 205 LYS A CA 1
ATOM 1687 C C . LYS A 1 205 ? -38.008 -8.212 31.349 1.00 46.38 205 LYS A C 1
ATOM 1689 O O . LYS A 1 205 ? -38.526 -7.160 31.725 1.00 46.38 205 LYS A O 1
ATOM 1694 N N . TYR A 1 206 ? -38.556 -9.080 30.497 1.00 43.84 206 TYR A N 1
ATOM 1695 C CA . TYR A 1 206 ? -39.999 -9.177 30.272 1.00 43.84 206 TYR A CA 1
ATOM 1696 C C . TYR A 1 206 ? -40.704 -9.513 31.586 1.00 43.84 206 TYR A C 1
ATOM 1698 O O . TYR A 1 206 ? -40.091 -10.259 32.390 1.00 43.84 206 TYR A O 1
#

pLDDT: mean 87.38, std 10.43, range [43.84, 96.81]